Protein AF-A0A1Q7MTW6-F1 (afdb_monomer)

Secondary structure (DSSP, 8-state):
-EEEEEEEEEE--TTS--EEEEEEEEEEESSSPPPSSSPPS--TTSS-EEEEEEEEEEETTEEEEEEEEEEEEE-GGG-EEEEEEEEEEEESSS-S-TTEEEEEEEEEEEEEEPPPPTT-SSEEEEEEEEEEEEEEEESSTT---EEEEEEEEEEEEEEETTTEEEEEEEEEEEESSSS--EEEEEEEEEE--

Mean predicted aligned error: 5.04 Å

Structure (mmCIF, N/CA/C/O backbone):
data_AF-A0A1Q7MTW6-F1
#
_entry.id   AF-A0A1Q7MTW6-F1
#
loop_
_atom_site.group_PDB
_atom_site.id
_atom_site.type_symbol
_atom_site.label_atom_id
_atom_site.label_alt_id
_atom_site.label_comp_id
_atom_site.label_asym_id
_atom_site.label_entity_id
_atom_site.label_seq_id
_atom_site.pdbx_PDB_ins_code
_atom_site.Cartn_x
_atom_site.Cartn_y
_atom_site.Cartn_z
_atom_site.occupancy
_atom_site.B_iso_or_equiv
_atom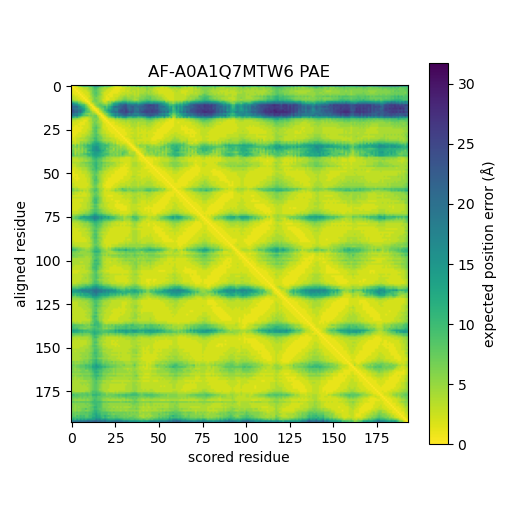_site.auth_seq_id
_atom_site.auth_comp_id
_atom_site.auth_asym_id
_atom_site.auth_atom_id
_atom_site.pdbx_PDB_model_num
ATOM 1 N N . MET A 1 1 ? -16.033 -16.884 -3.052 1.00 86.25 1 MET A N 1
ATOM 2 C CA . MET A 1 1 ? -16.498 -16.410 -4.373 1.00 86.25 1 MET A CA 1
ATOM 3 C C . MET A 1 1 ? -15.288 -16.192 -5.268 1.00 86.25 1 MET A C 1
ATOM 5 O O . MET A 1 1 ? -14.265 -15.764 -4.758 1.00 86.25 1 MET A O 1
ATOM 9 N N . VAL A 1 2 ? -15.369 -16.507 -6.564 1.00 92.44 2 VAL A N 1
ATOM 10 C CA . VAL A 1 2 ? -14.288 -16.225 -7.527 1.00 92.44 2 VAL A CA 1
ATOM 11 C C . VAL A 1 2 ? -14.718 -15.069 -8.421 1.00 92.44 2 VAL A C 1
ATOM 13 O O . VAL A 1 2 ? -15.840 -15.075 -8.928 1.00 92.44 2 VAL A O 1
ATOM 16 N N . LYS A 1 3 ? -13.832 -14.092 -8.618 1.00 92.62 3 LYS A N 1
ATOM 17 C CA . LYS A 1 3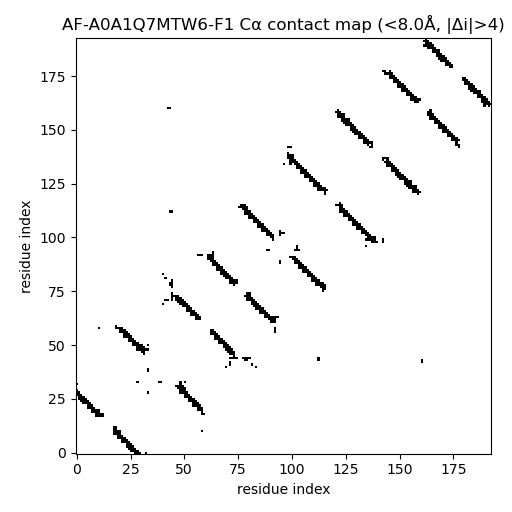 ? -14.034 -12.940 -9.499 1.00 92.62 3 LYS A CA 1
ATOM 18 C C . LYS A 1 3 ? -12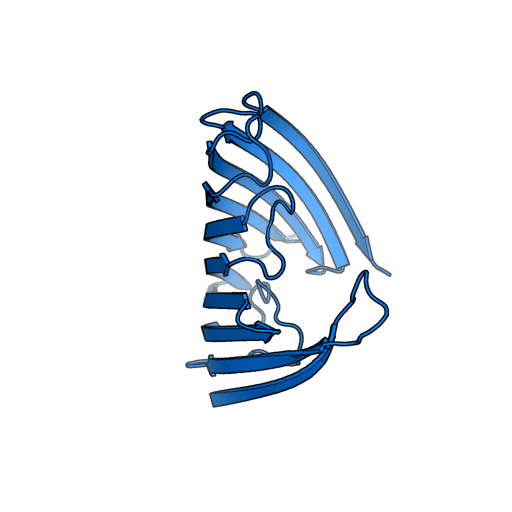.963 -12.942 -10.585 1.00 92.62 3 LYS A C 1
ATOM 20 O O . LYS A 1 3 ? -11.777 -13.081 -10.293 1.00 92.62 3 LYS A O 1
ATOM 25 N N . LEU A 1 4 ? -13.397 -12.782 -11.832 1.00 93.44 4 LEU A N 1
ATOM 26 C CA . LEU A 1 4 ? -12.534 -12.670 -13.004 1.00 93.44 4 LEU A CA 1
ATOM 27 C C . LEU A 1 4 ? -12.803 -11.337 -13.688 1.00 93.44 4 LEU A C 1
ATOM 29 O O . LEU A 1 4 ? -13.957 -10.955 -13.882 1.00 93.44 4 LEU A O 1
ATOM 33 N N . GLN A 1 5 ? -11.735 -10.639 -14.046 1.00 93.19 5 GLN A N 1
ATOM 34 C CA . GLN A 1 5 ? -11.793 -9.382 -14.780 1.00 93.19 5 GLN A CA 1
ATOM 35 C C . GLN A 1 5 ? -10.772 -9.438 -15.911 1.00 93.19 5 GLN A C 1
ATOM 37 O O . GLN A 1 5 ? -9.678 -9.975 -15.739 1.00 93.19 5 GLN A O 1
ATOM 42 N N . ALA A 1 6 ? -11.126 -8.879 -17.061 1.00 94.50 6 ALA A N 1
ATOM 43 C CA . ALA A 1 6 ? -10.232 -8.741 -18.198 1.00 94.50 6 ALA A CA 1
ATOM 44 C C . ALA A 1 6 ? -10.548 -7.445 -18.943 1.00 94.50 6 ALA A C 1
ATOM 46 O O . ALA A 1 6 ? -11.694 -6.991 -18.948 1.00 94.50 6 ALA A O 1
ATOM 47 N N . GLY A 1 7 ? -9.533 -6.861 -19.571 1.00 91.94 7 GLY A N 1
ATOM 48 C CA . GLY A 1 7 ? -9.668 -5.612 -20.308 1.00 91.94 7 GLY A CA 1
ATOM 49 C C . GLY A 1 7 ? -8.644 -5.493 -21.428 1.00 91.94 7 GLY A C 1
ATOM 50 O O . GLY A 1 7 ? -7.560 -6.074 -21.364 1.00 91.94 7 GLY A O 1
ATOM 51 N N . ALA A 1 8 ? -9.011 -4.728 -22.452 1.00 92.12 8 ALA A N 1
ATOM 52 C CA . ALA A 1 8 ? -8.130 -4.310 -23.530 1.00 92.12 8 ALA A CA 1
ATOM 53 C C . ALA A 1 8 ? -8.200 -2.786 -23.638 1.00 92.12 8 ALA A C 1
ATOM 55 O O . ALA A 1 8 ? -9.294 -2.222 -23.689 1.00 92.12 8 ALA A O 1
ATOM 56 N N . TYR A 1 9 ? -7.045 -2.131 -23.654 1.00 87.62 9 TYR A N 1
ATOM 57 C CA . TYR A 1 9 ? -6.944 -0.673 -23.611 1.00 87.62 9 TYR A CA 1
ATOM 58 C C . TYR A 1 9 ? -6.022 -0.172 -24.715 1.00 87.62 9 TYR A C 1
ATOM 60 O O . TYR A 1 9 ? -5.084 -0.872 -25.107 1.00 87.62 9 TYR A O 1
ATOM 68 N N . ASP A 1 10 ? -6.268 1.044 -25.201 1.00 83.81 10 ASP A N 1
ATOM 69 C CA . ASP A 1 10 ? -5.295 1.718 -26.053 1.00 83.81 10 ASP A CA 1
ATOM 70 C C . ASP A 1 10 ? -4.095 2.153 -25.201 1.00 83.81 10 ASP A C 1
ATOM 72 O O . ASP A 1 10 ? -4.254 2.736 -24.126 1.00 83.81 10 ASP A O 1
ATOM 76 N N . GLY A 1 11 ? -2.894 1.825 -25.660 1.00 70.00 11 GLY A N 1
ATOM 77 C CA . GLY A 1 11 ? -1.658 2.164 -24.985 1.00 70.00 11 GLY A CA 1
ATOM 78 C C . GLY A 1 11 ? -0.951 3.303 -25.701 1.00 70.00 11 GLY A C 1
ATOM 79 O O . GLY A 1 11 ? -0.697 3.232 -26.906 1.00 70.00 11 GLY A O 1
ATOM 80 N N . ALA A 1 12 ? -0.605 4.345 -24.942 1.00 66.00 12 ALA A N 1
ATOM 81 C CA . ALA A 1 12 ? 0.088 5.513 -25.466 1.00 66.00 12 ALA A CA 1
ATOM 82 C C . ALA A 1 12 ? 1.378 5.095 -26.188 1.00 66.00 12 ALA A C 1
ATOM 84 O O . ALA A 1 12 ? 2.249 4.446 -25.611 1.00 66.00 12 ALA A O 1
ATOM 85 N N . SER A 1 13 ? 1.508 5.492 -27.454 1.00 57.03 13 SER A N 1
ATOM 86 C CA . SER A 1 13 ? 2.742 5.323 -28.215 1.00 57.03 13 SER A CA 1
ATOM 87 C C . SER A 1 13 ? 3.279 6.695 -28.607 1.00 57.03 13 SER A C 1
ATOM 89 O O . SER A 1 13 ? 2.568 7.503 -29.208 1.00 57.03 13 SER A O 1
ATOM 91 N N . SER A 1 14 ? 4.565 6.924 -28.358 1.00 52.44 14 SER A N 1
ATOM 92 C CA . SER A 1 14 ? 5.303 8.095 -28.845 1.00 52.44 14 SER A CA 1
ATOM 93 C C . SER A 1 14 ? 5.500 8.101 -30.371 1.00 52.44 14 SER A C 1
ATOM 95 O O . SER A 1 14 ? 6.030 9.062 -30.917 1.00 52.44 14 SER A O 1
ATOM 97 N N . THR A 1 15 ? 5.069 7.042 -31.069 1.00 61.34 15 THR A N 1
ATOM 98 C CA . THR A 1 15 ? 5.285 6.823 -32.511 1.00 61.34 15 THR A CA 1
ATOM 99 C C . THR A 1 15 ? 4.003 6.905 -33.349 1.00 61.34 15 THR A C 1
ATOM 101 O O . THR A 1 15 ? 4.040 6.646 -34.550 1.00 61.34 15 THR A O 1
ATOM 104 N N . GLY A 1 16 ? 2.857 7.227 -32.735 1.00 57.31 16 GLY A N 1
ATOM 105 C CA . GLY A 1 16 ? 1.545 7.244 -33.400 1.00 57.31 16 GLY A CA 1
ATOM 106 C C . GLY A 1 16 ? 0.962 5.864 -33.746 1.00 57.31 16 GLY A C 1
ATOM 107 O O . GLY A 1 16 ? -0.102 5.792 -34.352 1.00 57.31 16 GLY A O 1
ATOM 108 N N . LYS A 1 17 ? 1.620 4.763 -33.357 1.00 61.75 17 LYS A N 1
ATOM 109 C CA . LYS A 1 17 ? 1.114 3.390 -33.496 1.00 61.75 17 LYS A CA 1
ATOM 110 C C . LYS A 1 17 ? 0.624 2.869 -32.146 1.00 61.75 17 LYS A C 1
ATOM 112 O O . LYS A 1 17 ? 1.414 2.336 -31.369 1.00 61.75 17 LYS A O 1
ATOM 117 N N . SER A 1 18 ? -0.672 3.028 -31.887 1.00 64.38 18 SER A N 1
ATOM 118 C CA . SER A 1 18 ? -1.385 2.441 -30.747 1.00 64.38 18 SER A CA 1
ATOM 119 C C . SER A 1 18 ? -1.020 0.969 -30.561 1.00 64.38 18 SER A C 1
ATOM 121 O O . SER A 1 18 ? -1.175 0.165 -31.486 1.00 64.38 18 SER A O 1
ATOM 123 N N . LYS A 1 19 ? -0.528 0.604 -29.374 1.00 80.75 19 LYS A N 1
ATOM 124 C CA . LYS A 1 19 ? -0.294 -0.799 -29.006 1.00 80.75 19 LYS A CA 1
ATOM 125 C C . LYS A 1 19 ? -1.275 -1.179 -27.915 1.00 80.75 19 LYS A C 1
ATOM 127 O O . LYS A 1 19 ? -1.262 -0.569 -26.851 1.00 80.75 19 LYS A O 1
ATOM 132 N N . VAL A 1 20 ? -2.099 -2.189 -28.178 1.00 88.62 20 VAL A N 1
ATOM 133 C CA . VAL A 1 20 ? -3.116 -2.653 -27.230 1.00 88.62 20 VAL A CA 1
ATOM 134 C C . VAL A 1 20 ? -2.448 -3.201 -25.971 1.00 88.62 20 VAL A C 1
ATOM 136 O O . VAL A 1 20 ? -1.538 -4.027 -26.056 1.00 88.62 20 VAL A O 1
ATOM 139 N N . ILE A 1 21 ? -2.926 -2.756 -24.811 1.00 91.88 21 ILE A N 1
ATOM 140 C CA . ILE A 1 21 ? -2.596 -3.334 -23.508 1.00 91.88 21 ILE A CA 1
ATOM 141 C C . ILE A 1 21 ? -3.664 -4.372 -23.185 1.00 91.88 21 ILE A C 1
ATOM 143 O O . ILE A 1 21 ? -4.845 -4.033 -23.101 1.00 91.88 21 ILE A O 1
ATOM 147 N N . GLY A 1 22 ? -3.255 -5.624 -22.988 1.00 94.12 22 GLY A N 1
ATOM 148 C CA . GLY A 1 22 ? -4.118 -6.664 -22.431 1.00 94.12 22 GLY A CA 1
ATOM 149 C C . GLY A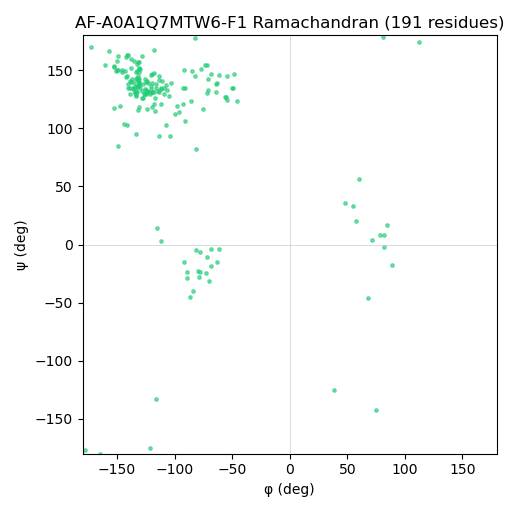 1 22 ? -3.947 -6.736 -20.918 1.00 94.12 22 GLY A C 1
ATOM 150 O O . GLY A 1 22 ? -2.814 -6.741 -20.440 1.00 94.12 22 GLY A O 1
ATOM 151 N N . ALA A 1 23 ? -5.048 -6.813 -20.173 1.00 95.62 23 ALA A N 1
ATOM 152 C CA . ALA A 1 23 ? -5.039 -6.932 -18.719 1.00 95.62 23 ALA A CA 1
ATOM 153 C C . ALA A 1 23 ? -5.984 -8.034 -18.232 1.00 95.62 23 ALA A C 1
ATOM 155 O O . ALA A 1 23 ? -7.037 -8.274 -18.829 1.00 95.62 23 ALA A O 1
ATOM 156 N N . GLY A 1 24 ? -5.632 -8.663 -17.113 1.00 96.06 24 GLY A N 1
ATOM 157 C CA . GLY A 1 24 ? -6.474 -9.640 -16.433 1.00 96.06 24 GLY A CA 1
ATOM 158 C C . GLY A 1 24 ? -6.250 -9.644 -14.925 1.00 96.06 24 GLY A C 1
ATOM 159 O O . GLY A 1 24 ? -5.145 -9.364 -14.461 1.00 96.06 24 GLY A O 1
ATOM 160 N N . ARG A 1 25 ? -7.297 -9.978 -14.168 1.00 96.25 25 ARG A N 1
ATOM 161 C CA . ARG A 1 25 ? -7.261 -10.168 -12.713 1.00 96.25 25 ARG A CA 1
ATOM 162 C C . ARG A 1 25 ? -8.123 -11.359 -12.315 1.00 96.25 25 ARG A C 1
ATOM 164 O O . ARG A 1 25 ? -9.244 -11.515 -12.805 1.00 96.25 25 ARG A O 1
ATOM 171 N N . VAL A 1 26 ? -7.610 -12.160 -11.390 1.00 96.56 26 VAL A N 1
ATOM 172 C CA . VAL A 1 26 ? -8.357 -13.202 -10.682 1.00 96.56 26 VAL A CA 1
ATOM 173 C C . VAL A 1 26 ? -8.318 -12.914 -9.192 1.00 96.56 26 VAL A C 1
ATOM 175 O O . VAL A 1 26 ? -7.268 -12.568 -8.661 1.00 96.56 26 VAL A O 1
ATOM 178 N N . GLN A 1 27 ? -9.456 -13.067 -8.528 1.00 96.75 27 GLN A N 1
ATOM 179 C CA . GLN A 1 27 ? -9.589 -12.892 -7.088 1.00 96.75 27 GLN A CA 1
ATOM 180 C C . GLN A 1 27 ? -10.454 -13.997 -6.495 1.00 96.75 27 GLN A C 1
ATOM 182 O O . GLN A 1 27 ? -11.442 -14.426 -7.102 1.00 96.75 27 GLN A O 1
ATOM 187 N N . ILE A 1 28 ? -10.078 -14.440 -5.301 1.00 96.12 28 ILE A N 1
ATOM 188 C CA . ILE A 1 28 ? -10.810 -15.425 -4.518 1.00 96.12 28 ILE A CA 1
ATOM 189 C C . ILE A 1 28 ? -11.122 -14.817 -3.155 1.00 96.12 28 ILE A C 1
ATOM 191 O O . ILE A 1 28 ? -10.214 -14.549 -2.372 1.00 96.12 28 ILE A O 1
ATOM 195 N N . ASP A 1 29 ? -12.413 -14.665 -2.876 1.00 95.75 29 ASP A N 1
ATOM 196 C CA . ASP A 1 29 ? -12.936 -14.228 -1.584 1.00 95.75 29 ASP A CA 1
ATOM 197 C C . ASP A 1 29 ? -13.373 -15.457 -0.783 1.00 95.75 29 ASP A C 1
ATOM 199 O O . ASP A 1 29 ? -14.260 -16.208 -1.207 1.00 95.75 29 ASP A O 1
ATOM 203 N N . PHE A 1 30 ? -12.764 -15.686 0.371 1.00 96.69 30 PHE A N 1
ATOM 204 C CA . PHE A 1 30 ? -13.070 -16.815 1.248 1.00 96.69 30 PHE A CA 1
ATOM 205 C C . PHE A 1 30 ? -14.182 -16.494 2.257 1.00 96.69 30 PHE A C 1
ATOM 207 O O . PHE A 1 30 ? -14.847 -17.416 2.729 1.00 96.69 30 PHE A O 1
ATOM 214 N N . TRP A 1 31 ? -14.390 -15.212 2.578 1.00 95.94 31 TRP A N 1
ATOM 215 C CA . TRP A 1 31 ? -15.442 -14.723 3.482 1.00 95.94 31 TRP A CA 1
ATOM 216 C C . TRP A 1 31 ? -16.444 -13.828 2.733 1.00 95.94 31 TRP A C 1
ATOM 218 O O . TRP A 1 31 ? -16.924 -14.225 1.668 1.00 95.94 31 TRP A O 1
ATOM 228 N N . ASP A 1 32 ? -16.795 -12.657 3.278 1.00 94.12 32 ASP A N 1
ATOM 229 C CA . ASP A 1 32 ? -17.691 -11.721 2.607 1.00 94.12 32 ASP A CA 1
ATOM 230 C C . ASP A 1 32 ? -17.026 -11.224 1.311 1.00 94.12 32 ASP A C 1
ATOM 232 O O . ASP A 1 32 ? -15.827 -10.933 1.306 1.00 94.12 32 ASP A O 1
ATOM 236 N N . PRO A 1 33 ? -17.776 -11.114 0.202 1.00 90.69 33 PRO A N 1
ATOM 237 C CA . PRO A 1 33 ? -17.212 -10.680 -1.066 1.00 90.69 33 PRO A CA 1
ATOM 238 C C . PRO A 1 33 ? -16.864 -9.190 -1.045 1.00 90.69 33 PRO A C 1
ATOM 240 O O . PRO A 1 33 ? -17.639 -8.356 -0.548 1.00 90.69 33 PRO A O 1
ATOM 243 N N . GLU A 1 34 ? -15.746 -8.846 -1.683 1.00 88.62 34 GLU A N 1
ATOM 244 C CA . GLU A 1 34 ? -15.401 -7.455 -1.960 1.00 88.62 34 GLU A CA 1
ATOM 245 C C . GLU A 1 34 ? -16.261 -6.941 -3.129 1.00 88.62 34 GLU A C 1
ATOM 247 O O . GLU A 1 34 ? -16.189 -7.484 -4.239 1.00 88.62 34 GLU A O 1
ATOM 252 N N . PRO A 1 35 ? -17.130 -5.936 -2.926 1.00 79.94 35 PRO A N 1
ATOM 253 C CA . PRO A 1 35 ? -18.003 -5.441 -3.981 1.00 79.94 35 PRO A CA 1
ATOM 254 C C . PRO A 1 35 ? -17.226 -4.618 -5.016 1.00 79.94 35 PRO A C 1
ATOM 256 O O . PRO A 1 35 ? -16.215 -3.999 -4.710 1.00 79.94 35 PRO A O 1
ATOM 259 N N . GLY A 1 36 ? -17.751 -4.562 -6.240 1.00 76.50 36 GLY A N 1
ATOM 260 C CA . GLY A 1 36 ? -17.273 -3.637 -7.266 1.00 76.50 36 GLY A CA 1
ATOM 261 C C . GLY A 1 36 ? -16.018 -4.071 -8.029 1.00 76.50 36 GLY A C 1
ATOM 262 O O . GLY A 1 36 ? -15.455 -5.157 -7.835 1.00 76.50 36 GLY A O 1
ATOM 263 N N . TYR A 1 37 ? -15.653 -3.197 -8.973 1.00 68.69 37 TYR A N 1
ATOM 264 C CA . TYR A 1 37 ? -14.430 -3.274 -9.776 1.00 68.69 37 TYR A CA 1
ATOM 265 C C . TYR A 1 37 ? -13.238 -2.651 -9.037 1.00 68.69 37 TYR A C 1
ATOM 267 O O . TYR A 1 37 ? -12.148 -3.210 -9.060 1.00 68.69 37 TYR A O 1
ATOM 275 N N . TYR A 1 38 ? -13.473 -1.530 -8.347 1.00 71.00 38 TYR A N 1
ATOM 276 C CA . TYR A 1 38 ? -12.509 -0.890 -7.457 1.00 71.00 38 TYR A CA 1
ATOM 277 C C . TYR A 1 38 ? -12.607 -1.518 -6.071 1.00 71.00 38 TYR A C 1
ATOM 279 O O . TYR A 1 38 ? -13.692 -1.565 -5.493 1.00 71.00 38 TYR A O 1
ATOM 287 N N . LEU A 1 39 ? -11.482 -2.025 -5.581 1.00 82.25 39 LEU A N 1
ATOM 288 C CA . LEU A 1 39 ? -11.385 -2.671 -4.279 1.00 82.25 39 LEU A CA 1
ATOM 289 C C . LEU A 1 39 ? -10.996 -1.643 -3.220 1.00 82.25 39 LEU A C 1
ATOM 291 O O . LEU A 1 39 ? -10.297 -0.670 -3.514 1.00 82.25 39 LEU A O 1
ATOM 295 N N . ASN A 1 40 ? -11.452 -1.877 -1.994 1.00 82.00 40 ASN A N 1
ATOM 296 C CA . ASN A 1 40 ? -11.130 -1.039 -0.848 1.00 82.00 40 ASN A CA 1
ATOM 297 C C . ASN A 1 40 ? -10.079 -1.751 0.003 1.00 82.00 40 ASN A C 1
ATOM 299 O O . ASN A 1 40 ? -10.221 -2.937 0.266 1.00 82.00 40 ASN A O 1
ATOM 303 N N . GLY A 1 41 ? -9.088 -1.022 0.521 1.00 80.06 41 GLY A N 1
ATOM 304 C CA . GLY A 1 41 ? -8.107 -1.595 1.458 1.00 80.06 41 GLY A CA 1
ATOM 305 C C . GLY A 1 41 ? -8.675 -1.898 2.855 1.00 80.06 41 GLY A C 1
ATOM 306 O O . GLY A 1 41 ? -8.023 -2.536 3.673 1.00 80.06 41 GLY A O 1
ATOM 307 N N . THR A 1 42 ? -9.891 -1.431 3.165 1.00 89.56 42 THR A N 1
ATOM 308 C CA . THR A 1 42 ? -10.605 -1.718 4.419 1.00 89.56 42 THR A CA 1
ATOM 309 C C . THR A 1 42 ? -12.104 -1.448 4.271 1.00 89.56 42 THR A C 1
ATOM 311 O O . THR A 1 42 ? -12.525 -0.627 3.453 1.00 89.56 42 THR A O 1
ATOM 314 N N . PHE A 1 43 ? -12.910 -2.123 5.086 1.00 91.50 43 PHE A N 1
ATOM 315 C CA . PHE A 1 43 ? -14.350 -1.918 5.237 1.00 91.50 43 PHE A CA 1
ATOM 316 C C . PHE A 1 43 ? -14.706 -1.421 6.643 1.00 91.50 43 PHE A C 1
ATOM 318 O O . PHE A 1 43 ? -15.870 -1.461 7.029 1.00 91.50 43 PHE A O 1
ATOM 325 N N . TYR A 1 44 ? -13.722 -0.968 7.430 1.00 92.44 44 TYR A N 1
ATOM 326 C CA . TYR A 1 44 ? -13.913 -0.387 8.761 1.00 92.44 44 TYR A CA 1
ATOM 327 C C . TYR A 1 44 ? -14.838 -1.205 9.691 1.00 92.44 44 TYR A C 1
ATOM 329 O O . TYR A 1 44 ? -15.592 -0.646 10.501 1.00 92.44 44 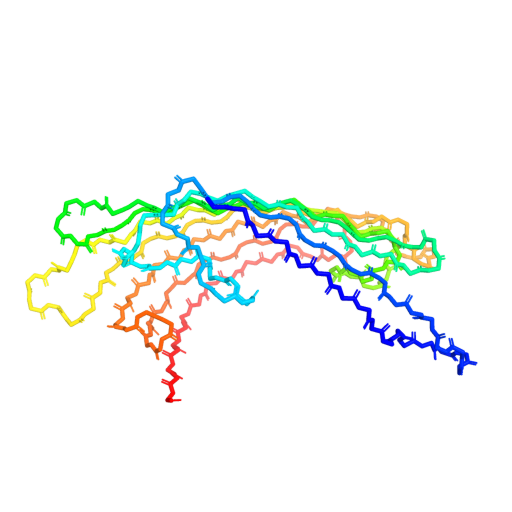TYR A O 1
ATOM 337 N N . GLY A 1 45 ? -14.787 -2.536 9.598 1.00 92.31 45 GLY A N 1
ATOM 338 C CA . GLY A 1 45 ? -15.594 -3.455 10.401 1.00 92.31 45 GLY A CA 1
ATOM 339 C C . GLY A 1 45 ? -17.016 -3.691 9.891 1.00 92.31 45 GLY A C 1
ATOM 340 O O . GLY A 1 45 ? -17.798 -4.366 10.566 1.00 92.31 45 GLY A O 1
ATOM 341 N N . GLU A 1 46 ? -17.377 -3.198 8.708 1.00 92.00 46 GLU A N 1
ATOM 342 C CA . GLU A 1 46 ? -18.665 -3.508 8.082 1.00 92.00 46 GLU A CA 1
ATOM 343 C C . GLU A 1 46 ? -18.720 -4.939 7.536 1.00 92.00 46 GLU A C 1
ATOM 345 O O . GLU A 1 46 ? -19.800 -5.537 7.473 1.00 92.00 46 GLU A O 1
ATOM 350 N N . LYS A 1 47 ? -17.567 -5.545 7.221 1.00 92.81 47 LYS A N 1
ATOM 351 C CA . LYS A 1 47 ? -17.461 -6.892 6.635 1.00 92.81 47 LYS A CA 1
ATOM 352 C C . LYS A 1 47 ? -16.333 -7.714 7.251 1.00 92.81 47 LYS A C 1
ATOM 354 O O . LYS A 1 47 ? -15.426 -7.174 7.873 1.00 92.81 47 LYS A O 1
ATOM 359 N N . ASN A 1 48 ? -16.418 -9.034 7.111 1.00 95.94 48 ASN A N 1
ATOM 360 C CA . ASN A 1 48 ? -15.273 -9.916 7.308 1.00 95.94 48 ASN A CA 1
ATOM 361 C C . ASN A 1 48 ? -14.707 -10.269 5.935 1.00 95.94 48 ASN A C 1
ATOM 363 O O . ASN A 1 48 ? -15.346 -11.004 5.186 1.00 95.94 48 ASN A O 1
ATOM 367 N N . ILE A 1 49 ? -13.507 -9.790 5.627 1.00 96.25 49 ILE A N 1
ATOM 368 C CA . ILE A 1 49 ? -12.846 -10.032 4.345 1.00 96.25 49 ILE A CA 1
ATOM 369 C C . ILE A 1 49 ? -11.693 -11.009 4.534 1.00 96.25 49 ILE A C 1
ATOM 371 O O . ILE A 1 49 ? -10.931 -10.913 5.492 1.00 96.25 49 ILE A O 1
ATOM 375 N N . LEU A 1 50 ? -11.578 -11.955 3.613 1.00 97.19 50 LEU A N 1
ATOM 376 C CA . LEU A 1 50 ? -10.372 -12.742 3.409 1.00 97.19 50 LEU A CA 1
ATOM 377 C C . LEU A 1 50 ? -10.263 -12.971 1.909 1.00 97.19 50 LEU A C 1
ATOM 379 O O . LEU A 1 50 ? -11.020 -13.774 1.364 1.00 97.19 50 LEU A O 1
ATOM 383 N N . ALA A 1 51 ? -9.373 -12.237 1.259 1.00 96.88 51 ALA A N 1
ATOM 384 C CA . ALA A 1 51 ? -9.240 -12.198 -0.185 1.00 96.88 51 ALA A CA 1
ATOM 385 C C . ALA A 1 51 ? -7.779 -12.371 -0.605 1.00 96.88 51 ALA A C 1
ATOM 387 O O . ALA A 1 51 ? -6.858 -11.885 0.054 1.00 96.88 51 ALA A O 1
ATOM 388 N N . VAL A 1 52 ? -7.584 -13.088 -1.710 1.00 97.38 52 VAL A N 1
ATOM 389 C CA . VAL A 1 52 ? -6.303 -13.201 -2.418 1.00 97.38 52 VAL A CA 1
ATOM 390 C C . VAL A 1 52 ? -6.564 -12.939 -3.888 1.00 97.38 52 VAL A C 1
ATOM 392 O O . VAL A 1 52 ? -7.516 -13.491 -4.453 1.00 97.38 52 VAL A O 1
ATOM 395 N N . ALA A 1 53 ? -5.703 -12.158 -4.527 1.00 96.81 53 ALA A N 1
ATOM 396 C CA . ALA A 1 53 ? -5.799 -11.908 -5.951 1.00 96.81 53 ALA A CA 1
ATOM 397 C C . ALA A 1 53 ? -4.438 -11.849 -6.637 1.00 96.81 53 ALA A C 1
ATOM 399 O O . ALA A 1 53 ? -3.393 -11.683 -6.011 1.00 96.81 53 ALA A O 1
ATOM 400 N N . ALA A 1 54 ? -4.480 -11.975 -7.958 1.00 97.75 54 ALA A N 1
ATOM 401 C CA . ALA A 1 54 ? -3.361 -11.690 -8.835 1.00 97.75 54 ALA A CA 1
ATOM 402 C C . ALA A 1 54 ? -3.861 -10.953 -10.074 1.00 97.75 54 ALA A C 1
ATOM 404 O O . ALA A 1 54 ? -4.922 -11.286 -10.618 1.00 97.75 54 ALA A O 1
ATOM 405 N N . ALA A 1 55 ? -3.088 -9.977 -10.538 1.00 97.00 55 ALA A N 1
ATOM 406 C CA . ALA A 1 55 ? -3.349 -9.282 -11.787 1.00 97.00 55 ALA A CA 1
ATOM 407 C C . ALA A 1 55 ? -2.097 -9.209 -12.658 1.00 97.00 55 ALA A C 1
ATOM 409 O O . ALA A 1 55 ? -0.964 -9.303 -12.183 1.00 97.00 55 ALA A O 1
ATOM 410 N N . GLY A 1 56 ? -2.316 -9.042 -13.957 1.00 96.88 56 GLY A N 1
ATOM 411 C CA . GLY A 1 56 ? -1.251 -8.916 -14.935 1.00 96.88 56 GLY A CA 1
ATOM 412 C C . GLY A 1 56 ? -1.657 -8.058 -16.121 1.00 96.88 56 GLY A C 1
ATOM 413 O O . GLY A 1 56 ? -2.828 -8.014 -16.501 1.00 96.88 56 GLY A O 1
ATOM 414 N N . GLN A 1 57 ? -0.670 -7.393 -16.706 1.00 95.75 57 GLN A N 1
ATOM 415 C CA . GLN A 1 57 ? -0.784 -6.609 -17.925 1.00 95.75 57 GLN A CA 1
ATOM 416 C C . GLN A 1 57 ? 0.350 -6.972 -18.880 1.00 95.75 57 GLN A C 1
ATOM 418 O O . GLN A 1 57 ? 1.474 -7.240 -18.447 1.00 95.75 57 GLN A O 1
ATOM 423 N N . VAL A 1 58 ? 0.055 -6.966 -20.177 1.00 94.56 58 VAL A N 1
ATOM 424 C CA . VAL A 1 58 ? 1.033 -7.210 -21.240 1.00 94.56 58 VAL A CA 1
ATOM 425 C C . VAL A 1 58 ? 0.822 -6.206 -22.363 1.00 94.56 58 VAL A C 1
ATOM 427 O O . VAL A 1 58 ? -0.303 -5.999 -22.823 1.00 94.56 58 VAL A O 1
ATOM 430 N N . GLN A 1 59 ? 1.922 -5.629 -22.838 1.00 92.31 59 GLN A N 1
ATOM 431 C CA . GLN A 1 59 ? 1.948 -4.767 -24.011 1.00 92.31 59 GLN A CA 1
A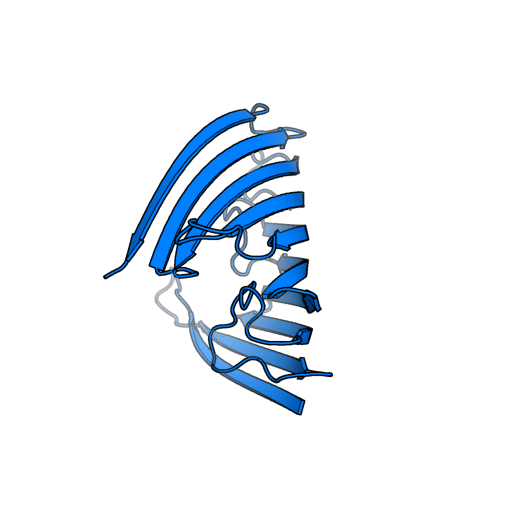TOM 432 C C . GLN A 1 59 ? 3.292 -4.939 -24.717 1.00 92.31 59 GLN A C 1
ATOM 434 O O . GLN A 1 59 ? 4.330 -4.655 -24.132 1.00 92.31 59 GLN A O 1
ATOM 439 N N . ASP A 1 60 ? 3.286 -5.397 -25.971 1.00 88.75 60 ASP A N 1
ATOM 440 C CA . ASP A 1 60 ? 4.496 -5.435 -26.813 1.00 88.75 60 ASP A CA 1
ATOM 441 C C . ASP A 1 60 ? 5.701 -6.188 -26.206 1.00 88.75 60 ASP A C 1
ATOM 443 O O . ASP A 1 60 ? 6.852 -5.820 -26.404 1.00 88.75 60 ASP A O 1
ATOM 447 N N . GLY A 1 61 ? 5.440 -7.240 -25.425 1.00 87.88 61 GLY A N 1
ATOM 448 C CA . GLY A 1 61 ? 6.476 -8.001 -24.716 1.00 87.88 61 GLY A CA 1
ATOM 449 C C . GLY A 1 61 ? 6.825 -7.464 -23.323 1.00 87.88 61 GLY A C 1
ATOM 450 O O . GLY A 1 61 ? 7.333 -8.239 -22.511 1.00 87.88 61 GLY A O 1
ATOM 451 N N . ASN A 1 62 ? 6.465 -6.215 -23.012 1.00 92.69 62 ASN A N 1
ATOM 452 C CA . ASN A 1 62 ? 6.566 -5.629 -21.675 1.00 92.69 62 ASN A CA 1
ATOM 453 C C . ASN A 1 62 ? 5.426 -6.132 -20.784 1.00 92.69 62 ASN A C 1
ATOM 455 O O . ASN A 1 62 ? 4.340 -6.476 -21.273 1.00 92.69 62 ASN A O 1
ATOM 459 N N . LYS A 1 63 ? 5.674 -6.208 -19.473 1.00 95.62 63 LYS A N 1
ATOM 460 C CA . LYS A 1 63 ? 4.780 -6.891 -18.527 1.00 95.62 63 LYS A CA 1
ATOM 461 C C . LYS A 1 63 ? 4.702 -6.155 -17.201 1.00 95.62 63 LYS A C 1
ATOM 463 O O . LYS A 1 63 ? 5.705 -5.671 -16.695 1.00 95.62 63 LYS A O 1
ATOM 468 N N . ALA A 1 64 ? 3.530 -6.170 -16.590 1.00 96.69 64 ALA A N 1
ATOM 469 C CA . ALA A 1 64 ? 3.352 -5.817 -15.189 1.00 96.69 64 ALA A CA 1
ATOM 470 C C . ALA A 1 64 ? 2.522 -6.903 -14.517 1.00 96.69 64 ALA A C 1
ATOM 472 O O . ALA A 1 64 ? 1.618 -7.453 -15.142 1.00 96.69 64 ALA A O 1
ATOM 473 N N . TYR A 1 65 ? 2.824 -7.239 -13.272 1.00 97.12 65 TYR A N 1
ATOM 474 C CA . TYR A 1 65 ? 2.027 -8.187 -12.508 1.00 97.12 65 TYR A CA 1
ATOM 475 C C . TYR A 1 65 ? 2.097 -7.892 -11.022 1.00 97.12 65 TYR A C 1
ATOM 477 O O . TYR A 1 65 ? 3.115 -7.415 -10.516 1.00 97.12 65 TYR A O 1
ATOM 485 N N . ASN A 1 66 ? 1.018 -8.215 -10.324 1.00 97.69 66 ASN A N 1
ATOM 486 C CA . ASN A 1 66 ? 0.968 -8.154 -8.878 1.00 97.69 66 ASN A CA 1
ATOM 487 C C . ASN A 1 66 ? 0.188 -9.329 -8.287 1.00 97.69 66 ASN A C 1
ATOM 489 O O . ASN A 1 66 ? -0.545 -10.042 -8.979 1.00 97.69 66 ASN A O 1
ATOM 493 N N . GLY A 1 67 ? 0.399 -9.530 -6.994 1.00 98.00 67 GLY A N 1
ATOM 494 C CA . GLY A 1 67 ? -0.434 -10.355 -6.142 1.00 98.00 67 GLY A CA 1
ATOM 495 C C . GLY A 1 67 ? -0.742 -9.587 -4.870 1.00 98.00 67 GLY A C 1
ATOM 496 O O . GLY A 1 67 ? 0.161 -8.972 -4.297 1.00 98.00 67 GLY A O 1
ATOM 497 N N . ASP A 1 68 ? -1.997 -9.624 -4.447 1.00 97.06 68 ASP A N 1
ATOM 498 C CA . ASP A 1 68 ? -2.474 -8.912 -3.269 1.00 97.06 68 ASP A CA 1
ATOM 499 C C . ASP A 1 68 ? -3.301 -9.810 -2.347 1.00 97.06 68 ASP A C 1
ATOM 501 O O . ASP A 1 68 ? -3.804 -10.874 -2.728 1.00 97.06 68 ASP A O 1
ATOM 505 N N . PHE A 1 69 ? -3.345 -9.394 -1.088 1.00 97.38 69 PHE A N 1
ATOM 506 C CA . PHE A 1 69 ? -4.004 -10.071 0.011 1.00 97.38 69 PHE A CA 1
ATOM 507 C C . PHE A 1 69 ? -4.684 -9.037 0.898 1.00 97.38 69 PHE A C 1
ATOM 509 O O . PHE A 1 69 ? -4.054 -8.055 1.295 1.00 97.38 69 PHE A O 1
ATOM 516 N N . LEU A 1 70 ? -5.929 -9.316 1.277 1.00 97.44 70 LEU A N 1
ATOM 517 C CA . LEU A 1 70 ? -6.665 -8.537 2.261 1.00 97.44 70 LEU A CA 1
ATOM 518 C C . LEU A 1 70 ? -7.338 -9.465 3.266 1.00 97.44 70 LEU A C 1
ATOM 520 O O . LEU A 1 70 ? -8.095 -10.367 2.908 1.00 97.44 70 LEU A O 1
ATOM 524 N N . LEU A 1 71 ? -7.098 -9.203 4.543 1.00 97.69 71 LEU A N 1
ATOM 525 C CA . LEU A 1 71 ? -7.856 -9.752 5.650 1.00 97.69 71 LEU A CA 1
ATOM 526 C C . LEU A 1 71 ? -8.447 -8.597 6.441 1.00 97.69 71 LEU A C 1
ATOM 528 O O . LEU A 1 71 ? -7.724 -7.708 6.869 1.00 97.69 71 LEU A O 1
ATOM 532 N N . GLU A 1 72 ? -9.742 -8.654 6.712 1.00 97.81 72 GLU A N 1
ATOM 533 C CA . GLU A 1 72 ? -10.392 -7.799 7.695 1.00 97.81 72 GLU A CA 1
ATOM 534 C C . GLU A 1 72 ? -11.311 -8.641 8.569 1.00 97.81 72 GLU A C 1
ATOM 536 O O . GLU A 1 72 ? -12.111 -9.443 8.080 1.00 97.81 72 GLU A O 1
ATOM 541 N N . LYS A 1 73 ? -11.202 -8.466 9.883 1.00 97.19 73 LYS A N 1
ATOM 542 C CA . LYS A 1 73 ? -12.016 -9.187 10.852 1.00 97.19 73 LYS A CA 1
ATOM 543 C C . LYS A 1 73 ? -12.680 -8.217 11.812 1.00 97.19 73 LYS A C 1
ATOM 545 O O . LYS A 1 73 ? -12.009 -7.451 12.505 1.00 97.19 73 LYS A O 1
ATOM 550 N N . LYS A 1 74 ? -14.004 -8.326 11.913 1.00 96.50 74 LYS A N 1
ATOM 551 C CA . LYS A 1 74 ? -14.778 -7.673 12.971 1.00 96.50 74 LYS A CA 1
ATOM 552 C C . LYS A 1 74 ? -14.368 -8.234 14.326 1.00 96.50 74 LYS A C 1
ATOM 554 O O . LYS A 1 74 ? -14.239 -9.450 14.486 1.00 96.50 74 LYS A O 1
ATOM 559 N N . ILE A 1 75 ? -14.244 -7.360 15.311 1.00 94.81 75 ILE A N 1
ATOM 560 C CA . ILE A 1 75 ? -14.023 -7.741 16.709 1.00 94.81 75 ILE A CA 1
ATOM 561 C C . ILE A 1 75 ? -15.192 -7.267 17.577 1.00 94.81 75 ILE A C 1
ATOM 563 O O . ILE A 1 75 ? -16.051 -6.496 17.141 1.00 94.81 75 ILE A O 1
ATOM 567 N N . ALA A 1 76 ? -15.248 -7.761 18.815 1.00 90.00 76 ALA A N 1
ATOM 568 C CA . ALA A 1 76 ? -16.304 -7.404 19.755 1.00 90.00 76 ALA A CA 1
ATOM 569 C C . ALA A 1 76 ? -16.412 -5.878 19.938 1.00 90.00 76 ALA A C 1
ATOM 571 O O . ALA A 1 76 ? -15.413 -5.161 19.914 1.00 90.00 76 ALA A O 1
ATOM 572 N N . GLY A 1 77 ? -17.639 -5.383 20.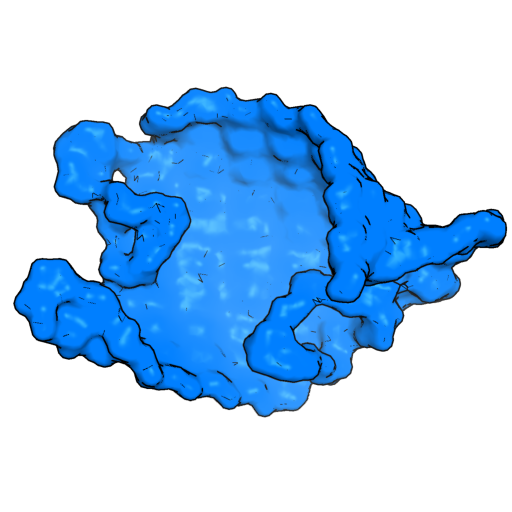117 1.00 88.44 77 GLY A N 1
ATOM 573 C CA . GLY A 1 77 ? -17.902 -3.956 20.332 1.00 88.44 77 GLY A CA 1
ATOM 574 C C . GLY A 1 77 ? -17.880 -3.083 19.072 1.00 88.44 77 GLY A C 1
ATOM 575 O O . GLY A 1 77 ? -17.958 -1.869 19.196 1.00 88.44 77 GLY A O 1
ATOM 576 N N . GLY A 1 78 ? -17.796 -3.656 17.865 1.00 89.12 78 GLY A N 1
ATOM 577 C CA . GLY A 1 78 ? -17.844 -2.882 16.612 1.00 89.12 78 GLY A CA 1
ATOM 578 C C . GLY A 1 78 ? -16.497 -2.295 16.170 1.00 89.12 78 GLY A C 1
ATOM 579 O O . GLY A 1 78 ? -16.458 -1.380 15.343 1.00 89.12 78 GLY A O 1
ATOM 580 N N . GLY A 1 79 ? -15.398 -2.808 16.725 1.00 94.75 79 GLY A N 1
ATOM 581 C CA . GLY A 1 79 ? -14.056 -2.582 16.193 1.00 94.75 79 GLY A CA 1
ATOM 582 C C . GLY A 1 79 ? -13.722 -3.533 15.039 1.00 94.75 79 GLY A C 1
ATOM 583 O O . GLY A 1 79 ? -14.488 -4.453 14.721 1.00 94.75 79 GLY A O 1
ATOM 584 N N . ALA A 1 80 ? -12.535 -3.366 14.463 1.00 97.38 80 ALA A N 1
ATOM 585 C CA . ALA A 1 80 ? -11.996 -4.271 13.452 1.00 97.38 80 ALA A CA 1
ATOM 586 C C . ALA A 1 80 ? -10.467 -4.322 13.481 1.00 97.38 80 ALA A C 1
ATOM 588 O O . ALA A 1 80 ? -9.810 -3.396 13.947 1.00 97.38 80 ALA A O 1
ATOM 589 N N . PHE A 1 81 ? -9.907 -5.399 12.949 1.00 97.19 81 PHE A N 1
ATOM 590 C CA . PHE A 1 81 ? -8.491 -5.496 12.614 1.00 97.19 81 PHE A CA 1
ATOM 591 C C . PHE A 1 81 ? -8.361 -5.852 11.136 1.00 97.19 81 PHE A C 1
ATOM 593 O O . PHE A 1 81 ? -9.134 -6.682 10.646 1.00 97.19 81 PHE A O 1
ATOM 600 N N . SER A 1 82 ? -7.387 -5.258 10.453 1.00 97.94 82 SER A N 1
ATOM 601 C CA . SER A 1 82 ? -7.083 -5.561 9.059 1.00 97.94 82 SER A CA 1
ATOM 602 C C . SER A 1 82 ? -5.596 -5.821 8.831 1.00 97.94 82 SER A C 1
ATOM 604 O O . SER A 1 82 ? -4.731 -5.308 9.548 1.00 97.94 82 SER A O 1
ATOM 606 N N . VAL A 1 83 ? -5.309 -6.640 7.819 1.00 98.25 83 VAL A N 1
ATOM 607 C CA . VAL A 1 83 ? -3.983 -6.827 7.227 1.00 98.25 83 VAL A CA 1
ATOM 608 C C . VAL A 1 83 ? -4.127 -6.780 5.720 1.00 98.25 83 VAL A C 1
ATOM 610 O O . VAL A 1 83 ? -4.908 -7.536 5.150 1.00 98.25 83 VAL A O 1
ATOM 613 N N . GLU A 1 84 ? -3.321 -5.946 5.086 1.00 97.81 84 GLU A N 1
ATOM 614 C CA . GLU A 1 84 ? -3.238 -5.812 3.638 1.00 97.81 84 GLU A CA 1
ATOM 615 C C . GLU A 1 84 ? -1.790 -6.030 3.200 1.00 97.81 84 GLU A C 1
ATOM 617 O O . GLU A 1 84 ? -0.850 -5.589 3.870 1.00 97.81 84 GLU A O 1
ATOM 622 N N . ALA A 1 85 ? -1.587 -6.725 2.087 1.00 98.25 85 ALA A N 1
ATOM 623 C CA . ALA A 1 85 ? -0.268 -6.891 1.501 1.00 98.25 85 ALA A CA 1
ATOM 624 C C . ALA A 1 85 ? -0.336 -6.941 -0.023 1.00 98.25 85 ALA A C 1
ATOM 626 O O . ALA A 1 85 ? -1.283 -7.473 -0.594 1.00 98.25 85 ALA A O 1
ATOM 627 N N . GLU A 1 86 ? 0.716 -6.452 -0.671 1.00 98.12 86 GLU A N 1
ATOM 628 C CA . GLU A 1 86 ? 0.887 -6.542 -2.121 1.00 98.12 86 GLU A CA 1
ATOM 629 C C . GLU A 1 86 ? 2.352 -6.806 -2.458 1.00 98.12 86 GLU A C 1
ATOM 631 O O . GLU A 1 86 ? 3.259 -6.273 -1.811 1.00 98.12 86 GLU A O 1
ATOM 636 N N . LEU A 1 87 ? 2.577 -7.588 -3.510 1.00 98.19 87 LEU A N 1
ATOM 637 C CA . LEU A 1 87 ? 3.837 -7.664 -4.238 1.00 98.19 87 LEU A CA 1
ATOM 638 C C . LEU A 1 87 ? 3.570 -7.322 -5.702 1.00 98.19 87 LEU A C 1
ATOM 640 O O . LEU A 1 87 ? 2.683 -7.913 -6.311 1.00 98.19 87 LEU A O 1
ATOM 644 N N . ALA A 1 88 ? 4.369 -6.436 -6.284 1.00 98.12 88 ALA A N 1
ATOM 645 C CA . ALA A 1 88 ? 4.253 -6.020 -7.673 1.00 98.12 88 ALA A CA 1
ATOM 646 C C . ALA A 1 88 ? 5.615 -6.011 -8.371 1.00 98.12 88 ALA A C 1
ATOM 648 O O . ALA A 1 88 ? 6.652 -5.713 -7.767 1.00 98.12 88 ALA A O 1
ATOM 649 N N . LYS A 1 89 ? 5.601 -6.302 -9.670 1.00 98.06 89 LYS A N 1
ATOM 650 C CA . LYS A 1 89 ? 6.737 -6.108 -10.564 1.00 98.06 89 LYS A CA 1
ATOM 651 C C . LYS A 1 89 ? 6.270 -5.543 -11.898 1.00 98.06 89 LYS A C 1
ATOM 653 O O . LYS A 1 89 ? 5.321 -6.034 -12.504 1.00 98.06 89 LYS A O 1
ATOM 658 N N . TYR A 1 90 ? 7.002 -4.544 -12.355 1.00 97.19 90 TYR A N 1
ATOM 659 C CA . TYR A 1 90 ? 6.838 -3.840 -13.608 1.00 97.19 90 TYR A CA 1
ATOM 660 C C . TYR A 1 90 ? 8.130 -4.028 -14.399 1.00 97.19 90 TYR A C 1
ATOM 662 O O . TYR A 1 90 ? 9.205 -3.644 -13.949 1.00 97.19 90 TYR A O 1
ATOM 670 N N . ASP A 1 91 ? 8.028 -4.662 -15.558 1.00 95.50 91 ASP A N 1
ATOM 671 C CA . ASP A 1 91 ? 9.106 -4.845 -16.525 1.00 95.50 91 ASP A CA 1
ATOM 672 C C . ASP A 1 91 ? 8.737 -4.039 -17.769 1.00 95.50 91 ASP A C 1
ATOM 674 O O . ASP A 1 91 ? 7.957 -4.482 -18.621 1.00 95.50 91 ASP A O 1
ATOM 678 N N . ARG A 1 92 ? 9.239 -2.802 -17.799 1.00 91.62 92 ARG A N 1
ATOM 679 C CA . ARG A 1 92 ? 9.080 -1.817 -18.878 1.00 91.62 92 ARG A CA 1
ATOM 680 C C . ARG A 1 92 ? 7.626 -1.468 -19.213 1.00 91.62 92 ARG A C 1
ATOM 682 O O . ARG A 1 92 ? 7.344 -0.958 -20.296 1.00 91.62 92 ARG A O 1
ATOM 689 N N . LEU A 1 93 ? 6.698 -1.727 -18.291 1.00 91.25 93 LEU A N 1
ATOM 690 C CA . LEU A 1 93 ? 5.274 -1.428 -18.432 1.00 91.25 93 LEU A CA 1
ATOM 691 C C . LEU A 1 93 ? 4.747 -0.757 -17.161 1.00 91.25 93 LEU A C 1
ATOM 693 O O . LEU A 1 93 ? 4.378 -1.438 -16.212 1.00 91.25 93 LEU A O 1
ATOM 697 N N . GLY A 1 94 ? 4.710 0.577 -17.140 1.00 87.25 94 GLY A N 1
ATOM 698 C CA . GLY A 1 94 ? 4.328 1.344 -15.949 1.00 87.25 94 GLY A CA 1
ATOM 699 C C . GLY A 1 94 ? 5.437 1.366 -14.893 1.00 87.25 94 GLY A C 1
ATOM 700 O O . GLY A 1 94 ? 6.610 1.447 -15.244 1.00 87.25 94 GLY A O 1
ATOM 701 N N . GLY A 1 95 ? 5.061 1.306 -13.615 1.00 86.75 95 GLY A N 1
ATOM 702 C CA . GLY A 1 95 ? 5.998 1.302 -12.490 1.00 86.75 95 GLY A CA 1
ATOM 703 C C . GLY A 1 95 ? 5.952 2.563 -11.631 1.00 86.75 95 GLY A C 1
ATOM 704 O O . GLY A 1 95 ? 5.236 3.525 -11.910 1.00 86.75 95 GLY A O 1
ATOM 705 N N . TYR A 1 96 ? 6.711 2.527 -10.542 1.00 86.69 96 TYR A N 1
ATOM 706 C CA . TYR A 1 96 ? 6.804 3.610 -9.566 1.00 86.69 96 TYR A CA 1
ATOM 707 C C . TYR A 1 96 ? 7.728 4.735 -10.051 1.00 86.69 96 TYR A C 1
ATOM 709 O O . TYR A 1 96 ? 7.553 5.889 -9.655 1.00 86.69 96 TYR A O 1
ATOM 717 N N . ASN A 1 97 ? 8.721 4.415 -10.887 1.00 90.69 97 ASN A N 1
ATOM 718 C CA . ASN A 1 97 ? 9.675 5.369 -11.431 1.00 90.69 97 ASN A CA 1
ATOM 719 C C . ASN A 1 97 ? 10.005 5.045 -12.893 1.00 90.69 97 ASN A C 1
ATOM 721 O O . ASN A 1 97 ? 10.854 4.215 -13.197 1.00 90.69 97 ASN A O 1
ATOM 725 N N . ALA A 1 98 ? 9.413 5.814 -13.805 1.00 88.88 98 ALA A N 1
ATOM 726 C CA . ALA A 1 98 ? 9.570 5.641 -15.250 1.00 88.88 98 ALA A CA 1
ATOM 727 C C . ALA A 1 98 ? 11.011 5.811 -15.788 1.00 88.88 98 ALA A C 1
ATOM 729 O O . ALA A 1 98 ? 11.231 5.633 -16.983 1.00 88.88 98 ALA A O 1
ATOM 730 N N . ARG A 1 99 ? 11.994 6.176 -14.950 1.00 92.00 99 ARG A N 1
ATOM 731 C CA . ARG A 1 99 ? 13.421 6.215 -15.325 1.00 92.00 99 ARG A CA 1
ATOM 732 C C . ARG A 1 99 ? 14.113 4.854 -15.268 1.00 92.00 99 ARG A C 1
ATOM 734 O O . ARG A 1 99 ? 15.286 4.770 -15.625 1.00 92.00 99 ARG A O 1
ATOM 741 N N . TYR A 1 100 ? 13.422 3.818 -14.810 1.00 94.94 100 TYR A N 1
ATOM 742 C CA . TYR A 1 100 ? 13.968 2.479 -14.638 1.00 94.94 100 TYR A CA 1
ATOM 743 C C . TYR A 1 100 ? 13.195 1.496 -15.508 1.00 94.94 100 TYR A C 1
ATOM 745 O O . TYR A 1 100 ? 11.977 1.586 -15.652 1.00 94.94 100 TYR A O 1
ATOM 753 N N . GLY A 1 101 ? 13.922 0.572 -16.131 1.00 94.00 101 GLY A N 1
ATOM 754 C CA . GLY A 1 101 ? 13.326 -0.483 -16.940 1.00 94.00 101 GLY A CA 1
ATOM 755 C C . GLY A 1 101 ? 12.579 -1.503 -16.088 1.00 94.00 101 GLY A C 1
ATOM 756 O O . GLY A 1 101 ? 11.579 -2.044 -16.549 1.00 94.00 101 GLY A O 1
ATOM 757 N N . THR A 1 102 ? 13.026 -1.737 -14.853 1.00 96.44 102 THR A N 1
ATOM 758 C CA . THR A 1 102 ? 12.395 -2.697 -13.949 1.00 96.44 102 THR A CA 1
ATOM 759 C C . THR A 1 102 ? 12.158 -2.082 -12.573 1.00 96.44 102 THR A C 1
ATOM 761 O O . THR A 1 102 ? 13.106 -1.787 -11.843 1.00 96.44 102 THR A O 1
ATOM 764 N N . ASP A 1 103 ? 10.890 -2.010 -12.177 1.00 97.19 103 ASP A N 1
ATOM 765 C CA . ASP A 1 103 ? 10.474 -1.658 -10.822 1.00 97.19 103 ASP A CA 1
ATOM 766 C C . ASP A 1 103 ? 9.846 -2.875 -10.155 1.00 97.19 103 ASP A C 1
ATOM 768 O O . ASP A 1 103 ? 8.984 -3.541 -10.725 1.00 97.19 103 ASP A O 1
ATOM 772 N N . GLN A 1 104 ? 10.227 -3.169 -8.921 1.00 97.88 104 GLN A N 1
ATOM 773 C CA . GLN A 1 104 ? 9.558 -4.208 -8.144 1.00 97.88 104 GLN A CA 1
ATOM 774 C C . GLN A 1 104 ? 9.472 -3.812 -6.686 1.00 97.88 104 GLN A C 1
ATOM 776 O O . GLN A 1 104 ? 10.358 -3.142 -6.159 1.00 97.88 104 GLN A O 1
ATOM 781 N N . GLY A 1 105 ? 8.432 -4.252 -6.005 1.00 98.00 105 GLY A N 1
ATOM 782 C CA . GLY A 1 105 ? 8.279 -3.932 -4.604 1.00 98.00 105 GLY A CA 1
ATOM 783 C C . GLY A 1 105 ? 7.060 -4.570 -3.995 1.00 98.00 105 GLY A C 1
ATOM 784 O O . GLY A 1 105 ? 6.337 -5.330 -4.630 1.00 98.00 105 GLY A O 1
ATOM 785 N N . GLY A 1 106 ? 6.853 -4.254 -2.735 1.00 98.25 106 GLY A N 1
ATOM 786 C CA . GLY A 1 106 ? 5.689 -4.701 -2.016 1.00 98.25 106 GLY A CA 1
ATOM 787 C C . GLY A 1 106 ? 5.595 -4.074 -0.649 1.00 98.25 106 GLY A C 1
ATOM 788 O O . GLY A 1 106 ? 6.532 -3.421 -0.171 1.00 98.25 106 GLY A O 1
ATOM 789 N N . TYR A 1 107 ? 4.446 -4.272 -0.026 1.00 98.56 107 TYR A N 1
ATOM 790 C CA . TYR A 1 107 ? 4.176 -3.775 1.306 1.00 98.56 107 TYR A CA 1
ATOM 791 C C . TYR A 1 107 ? 3.352 -4.765 2.114 1.00 98.56 107 TYR A C 1
ATOM 793 O O . TYR A 1 107 ? 2.690 -5.645 1.572 1.00 98.56 107 TYR A O 1
ATOM 801 N N . VAL A 1 108 ? 3.403 -4.571 3.424 1.00 98.56 108 VAL A N 1
ATOM 802 C CA . VAL A 1 108 ? 2.434 -5.092 4.378 1.00 98.56 108 VAL A CA 1
ATOM 803 C C . VAL A 1 108 ? 1.948 -3.930 5.232 1.00 98.56 108 VAL A C 1
ATOM 805 O O . VAL A 1 108 ? 2.728 -3.054 5.623 1.00 98.56 108 VAL A O 1
ATOM 808 N N . LEU A 1 109 ? 0.654 -3.910 5.490 1.00 98.12 109 LEU A N 1
ATOM 809 C CA . LEU A 1 109 ? -0.038 -2.937 6.309 1.00 98.12 109 LEU A CA 1
ATOM 810 C C . LEU A 1 109 ? -0.908 -3.700 7.297 1.00 98.12 109 LEU A C 1
ATOM 812 O O . LEU A 1 109 ? -1.543 -4.683 6.930 1.00 98.12 109 LEU A O 1
ATOM 816 N N . ALA A 1 110 ? -0.933 -3.252 8.544 1.00 98.31 110 ALA A N 1
ATOM 817 C CA . ALA A 1 110 ? -1.888 -3.733 9.527 1.00 98.31 110 ALA A CA 1
ATOM 818 C C . ALA A 1 110 ? -2.548 -2.544 10.215 1.00 98.31 110 ALA A C 1
ATOM 820 O O . ALA A 1 110 ? -1.864 -1.568 10.547 1.00 98.31 110 ALA A O 1
ATOM 821 N N . SER A 1 111 ? -3.853 -2.632 10.455 1.00 98.06 111 SER A N 1
ATOM 822 C CA . SER A 1 111 ? -4.566 -1.641 11.252 1.00 98.06 111 SER A CA 1
ATOM 823 C C . SER A 1 111 ? -5.465 -2.277 12.302 1.00 98.06 111 SER A C 1
ATOM 825 O O . SER A 1 111 ? -5.872 -3.439 12.217 1.00 98.06 111 SER A O 1
ATOM 827 N N . TYR A 1 112 ? -5.728 -1.500 13.345 1.00 97.88 112 TYR A N 1
ATOM 828 C CA . TYR A 1 112 ? -6.687 -1.827 14.381 1.00 97.88 112 TYR A CA 1
ATOM 829 C C . TYR A 1 112 ? -7.585 -0.621 14.615 1.00 97.88 112 TYR A C 1
ATOM 831 O O . TYR A 1 112 ? -7.132 0.434 15.065 1.00 97.88 112 TYR A O 1
ATOM 839 N N . LEU A 1 113 ? -8.864 -0.807 14.320 1.00 97.56 113 LEU A N 1
ATOM 840 C CA . LEU A 1 113 ? -9.940 0.138 14.536 1.00 97.56 113 LEU A CA 1
ATOM 841 C C . LEU A 1 113 ? -10.620 -0.193 15.861 1.00 97.56 113 LEU A C 1
ATOM 843 O O . LEU A 1 113 ? -11.245 -1.246 16.023 1.00 97.56 113 LEU A O 1
ATOM 847 N N . PHE A 1 114 ? -10.503 0.720 16.812 1.00 96.75 114 PHE A N 1
ATOM 848 C CA . PHE A 1 114 ? -11.076 0.548 18.134 1.00 96.75 114 PHE A CA 1
ATOM 849 C C . PHE A 1 114 ? -12.613 0.596 18.072 1.00 96.75 114 PHE A C 1
ATOM 851 O O . PHE A 1 114 ? -13.182 1.338 17.261 1.00 96.75 114 PHE A O 1
ATOM 858 N N . PRO A 1 115 ? -13.302 -0.162 18.946 1.00 94.38 115 PRO A N 1
ATOM 859 C CA . PRO A 1 115 ? -14.724 0.027 19.208 1.00 94.38 115 PRO A CA 1
ATOM 860 C C . PRO A 1 115 ? -15.070 1.504 19.462 1.00 94.38 115 PRO A C 1
ATOM 862 O O . PRO A 1 115 ? -14.256 2.221 20.055 1.00 94.38 115 PRO A O 1
ATOM 865 N N . PRO A 1 116 ? -16.268 1.975 19.070 1.00 91.12 116 PRO A N 1
ATOM 866 C CA . PRO A 1 116 ? -16.732 3.306 19.441 1.00 91.12 116 PRO A CA 1
ATOM 867 C C . PRO A 1 116 ? -16.705 3.480 20.963 1.00 91.12 116 PRO A C 1
ATOM 869 O O . PRO A 1 116 ? -17.277 2.671 21.697 1.00 91.12 116 PRO A O 1
ATOM 872 N N . ALA A 1 117 ? -16.057 4.538 21.445 1.00 89.19 117 ALA A N 1
ATOM 873 C CA . ALA A 1 117 ? -16.118 4.899 22.855 1.00 89.19 117 ALA A CA 1
ATOM 874 C C . ALA A 1 117 ? -17.366 5.747 23.137 1.00 89.19 117 ALA A C 1
ATOM 876 O O . ALA A 1 117 ? -17.835 6.500 22.280 1.00 89.19 117 ALA A O 1
ATOM 877 N N . ALA A 1 118 ? -17.909 5.634 24.352 1.00 85.38 118 ALA A N 1
ATOM 878 C CA . ALA A 1 118 ? -19.115 6.354 24.749 1.00 85.38 118 ALA A CA 1
ATOM 879 C C . ALA A 1 118 ? -18.950 7.872 24.554 1.00 85.38 118 ALA A C 1
ATOM 881 O O . ALA A 1 118 ? -17.997 8.472 25.046 1.00 85.38 118 ALA A O 1
ATOM 882 N N . GLY A 1 119 ? -19.889 8.487 23.829 1.00 83.62 119 GLY A N 1
ATOM 883 C CA . GLY A 1 119 ? -19.881 9.923 23.537 1.00 83.62 119 GLY A CA 1
ATOM 884 C C . GLY A 1 119 ? -18.984 10.357 22.370 1.00 83.62 119 GLY A C 1
ATOM 885 O O . GLY A 1 119 ? -18.992 11.539 22.036 1.00 83.62 119 GLY A O 1
ATOM 886 N N . MET A 1 120 ? -18.247 9.445 21.721 1.00 88.00 120 MET A N 1
ATOM 887 C CA . MET A 1 120 ? -17.467 9.758 20.516 1.00 88.00 120 MET A CA 1
ATOM 888 C C . MET A 1 120 ? -18.294 9.520 19.248 1.00 88.00 120 MET A C 1
ATOM 890 O O . MET A 1 120 ? -18.959 8.497 19.103 1.00 88.00 120 MET A O 1
ATOM 894 N N . THR A 1 121 ? -18.239 10.468 18.311 1.00 88.19 121 THR A N 1
ATOM 895 C CA . THR A 1 121 ? -18.908 10.361 17.002 1.00 88.19 121 THR A CA 1
ATOM 896 C C . THR A 1 121 ? -18.133 9.503 16.006 1.00 88.19 121 THR A C 1
ATOM 898 O O . THR A 1 121 ? -18.718 8.986 15.061 1.00 88.19 121 THR A O 1
ATOM 901 N N . GLY A 1 122 ? -16.824 9.361 16.209 1.00 91.94 122 GLY A N 1
ATOM 902 C CA . GLY A 1 122 ? -15.924 8.561 15.391 1.00 91.94 122 GLY A CA 1
ATOM 903 C C . GLY A 1 122 ? -15.215 7.472 16.189 1.00 91.94 122 GLY A C 1
ATOM 904 O O . GLY A 1 122 ? -15.451 7.271 17.382 1.00 91.94 122 GLY A O 1
ATOM 905 N N . ARG A 1 123 ? -14.308 6.775 15.510 1.00 95.25 123 ARG A N 1
ATOM 906 C CA . ARG A 1 123 ? -13.492 5.685 16.049 1.00 95.25 123 ARG A CA 1
ATOM 907 C C . ARG A 1 123 ? -12.014 6.013 15.915 1.00 95.25 123 ARG A C 1
ATOM 909 O O . ARG A 1 123 ? -11.601 6.653 14.952 1.00 95.25 123 ARG A O 1
ATOM 916 N N . LEU A 1 124 ? -11.219 5.570 16.880 1.00 96.56 124 LEU A N 1
ATOM 917 C CA . LEU A 1 124 ? -9.766 5.645 16.781 1.00 96.56 124 LEU A CA 1
ATOM 918 C C . LEU A 1 124 ? -9.250 4.463 15.962 1.00 96.56 124 LEU A C 1
ATOM 920 O O . LEU A 1 124 ? -9.781 3.361 16.069 1.00 96.56 124 LEU A O 1
ATOM 924 N N . GLU A 1 125 ? -8.198 4.679 15.188 1.00 97.56 125 GLU A N 1
ATOM 925 C CA . GLU A 1 125 ? -7.464 3.632 14.487 1.00 97.56 125 GLU A CA 1
ATOM 926 C C . GLU A 1 125 ? -5.960 3.856 14.646 1.00 97.56 125 GLU A C 1
ATOM 928 O O . GLU A 1 125 ? -5.473 4.985 14.560 1.00 97.56 125 GLU A O 1
ATOM 933 N N . ILE A 1 126 ? -5.229 2.764 14.858 1.00 98.19 126 ILE A N 1
ATOM 934 C CA . ILE A 1 126 ? -3.777 2.718 14.689 1.00 98.19 126 ILE A CA 1
ATOM 935 C C . ILE A 1 126 ? -3.458 1.885 13.453 1.00 98.19 126 ILE A C 1
ATOM 937 O O . ILE A 1 126 ? -4.026 0.810 13.265 1.00 98.19 126 ILE A O 1
ATOM 941 N N . LEU A 1 127 ? -2.551 2.376 12.616 1.00 98.19 127 LEU A N 1
ATOM 942 C CA . LEU A 1 127 ? -2.153 1.713 11.380 1.00 98.19 127 LEU A CA 1
ATOM 943 C C . LEU A 1 127 ? -0.639 1.766 11.228 1.00 98.19 127 LEU A C 1
ATOM 945 O O . LEU A 1 127 ? -0.030 2.819 11.404 1.00 98.19 127 LEU A O 1
ATOM 949 N N . GLY A 1 128 ? -0.035 0.638 10.873 1.00 98.56 128 GLY A N 1
ATOM 950 C CA . GLY A 1 128 ? 1.382 0.536 10.548 1.00 98.56 128 GLY A CA 1
ATOM 951 C C . GLY A 1 128 ? 1.579 -0.036 9.151 1.00 98.56 128 GLY A C 1
ATOM 952 O O . GLY A 1 128 ? 0.899 -0.989 8.778 1.00 98.56 128 GLY A O 1
ATOM 953 N N . LYS A 1 129 ? 2.529 0.516 8.393 1.00 98.56 129 LYS A N 1
ATOM 954 C CA . LYS A 1 129 ? 2.914 0.017 7.068 1.00 98.56 129 LYS A CA 1
ATOM 955 C C . LYS A 1 129 ? 4.424 -0.129 6.962 1.00 98.56 129 LYS A C 1
ATOM 957 O O . LYS A 1 129 ? 5.186 0.752 7.364 1.00 98.56 129 LYS A O 1
ATOM 962 N N . PHE A 1 130 ? 4.848 -1.229 6.356 1.00 98.75 130 PHE A N 1
ATOM 963 C CA . PHE A 1 130 ? 6.219 -1.442 5.920 1.00 98.75 130 PHE A CA 1
ATOM 964 C C . PHE A 1 130 ? 6.230 -1.782 4.434 1.00 98.75 130 PHE A C 1
ATOM 966 O O . PHE A 1 130 ? 5.468 -2.636 3.989 1.00 98.75 130 PHE A O 1
ATOM 973 N N . ALA A 1 131 ? 7.101 -1.135 3.666 1.00 98.62 131 ALA A N 1
ATOM 974 C CA . ALA A 1 131 ? 7.248 -1.394 2.242 1.00 98.62 131 ALA A CA 1
ATOM 975 C C . ALA A 1 131 ? 8.715 -1.415 1.816 1.00 98.62 131 ALA A C 1
ATOM 977 O O . ALA A 1 131 ? 9.567 -0.725 2.388 1.00 98.62 131 ALA A O 1
ATOM 978 N N . LYS A 1 132 ? 8.999 -2.177 0.762 1.00 98.56 132 LYS A N 1
ATOM 979 C CA . LYS A 1 132 ? 10.283 -2.156 0.063 1.00 98.56 132 LYS A CA 1
ATOM 980 C C . LYS A 1 132 ? 10.038 -2.083 -1.437 1.00 98.56 132 LYS A C 1
ATOM 982 O O . LYS A 1 132 ? 9.209 -2.822 -1.953 1.00 98.56 132 LYS A O 1
ATOM 987 N N . ALA A 1 133 ? 10.800 -1.244 -2.124 1.00 98.38 133 ALA A N 1
ATOM 988 C CA . ALA A 1 133 ? 10.859 -1.200 -3.577 1.00 98.38 133 ALA A CA 1
ATOM 989 C C . ALA A 1 133 ? 12.317 -1.215 -4.051 1.00 98.38 133 ALA A C 1
ATOM 991 O O . ALA A 1 133 ? 13.215 -0.752 -3.346 1.00 98.38 133 ALA A O 1
ATOM 992 N N . SER A 1 134 ? 12.538 -1.756 -5.239 1.00 98.19 134 SER A N 1
ATOM 993 C CA . SER A 1 134 ? 13.813 -1.821 -5.936 1.00 98.19 134 SER A CA 1
ATOM 994 C C . SER A 1 134 ? 13.617 -1.306 -7.352 1.00 98.19 134 SER A C 1
ATOM 996 O O . SER A 1 134 ? 12.679 -1.711 -8.037 1.00 98.19 134 SER A O 1
ATOM 998 N N . PHE A 1 135 ? 14.544 -0.456 -7.768 1.00 97.56 135 PHE A N 1
ATOM 999 C CA . PHE A 1 135 ? 14.572 0.212 -9.060 1.00 97.56 135 PHE A CA 1
ATOM 1000 C C . PHE A 1 135 ? 15.832 -0.250 -9.781 1.00 97.56 135 PHE A C 1
ATOM 1002 O O . PHE A 1 135 ? 16.933 -0.157 -9.214 1.00 97.56 135 PHE A O 1
ATOM 1009 N N . ARG A 1 136 ? 15.660 -0.854 -10.955 1.00 96.75 136 ARG A N 1
ATOM 1010 C CA . ARG A 1 136 ? 16.713 -1.544 -11.707 1.00 96.75 136 ARG A CA 1
ATOM 1011 C C . ARG A 1 136 ? 16.661 -1.182 -13.184 1.00 96.75 136 ARG A C 1
ATOM 1013 O O . ARG A 1 136 ? 15.612 -0.795 -13.696 1.00 96.75 136 ARG A O 1
ATOM 1020 N N . ASP A 1 137 ? 17.786 -1.355 -13.865 1.00 94.94 137 ASP A N 1
ATOM 1021 C CA . ASP A 1 137 ? 17.928 -1.087 -15.300 1.00 94.94 137 ASP A CA 1
ATOM 1022 C C . ASP A 1 137 ? 17.634 0.382 -15.639 1.00 94.94 137 ASP A C 1
ATOM 1024 O O . ASP A 1 137 ? 16.741 0.685 -16.434 1.00 94.94 137 ASP A O 1
ATOM 1028 N N . GLY A 1 138 ? 18.356 1.306 -15.001 1.00 91.69 138 GLY A N 1
ATOM 1029 C CA . GLY A 1 138 ? 18.252 2.734 -15.299 1.00 91.69 138 GLY A CA 1
ATOM 1030 C C . GLY A 1 138 ? 18.357 3.030 -16.801 1.00 91.69 138 GLY A C 1
ATOM 1031 O O . GLY A 1 138 ? 19.216 2.485 -17.497 1.00 91.69 138 GLY A O 1
ATOM 1032 N N . LEU A 1 139 ? 17.474 3.890 -17.317 1.00 88.56 139 LEU A N 1
ATOM 1033 C CA . LEU A 1 139 ? 17.404 4.200 -18.753 1.00 88.56 139 LEU A CA 1
ATOM 1034 C C . LEU A 1 139 ? 18.628 4.976 -19.258 1.00 88.56 139 LEU A C 1
ATOM 1036 O O . LEU A 1 139 ? 18.887 5.011 -20.463 1.00 88.56 139 LEU A O 1
ATOM 1040 N N . THR A 1 140 ? 19.383 5.598 -18.352 1.00 88.81 140 THR A N 1
ATOM 1041 C CA . THR A 1 140 ? 20.639 6.283 -18.657 1.00 88.81 140 THR A CA 1
ATOM 1042 C C . THR A 1 140 ? 21.763 5.818 -17.733 1.00 88.81 140 THR A C 1
ATOM 1044 O O . THR A 1 140 ? 21.535 5.293 -16.648 1.00 88.81 140 THR A O 1
ATOM 1047 N N . VAL A 1 141 ? 23.012 6.080 -18.128 1.00 83.81 141 VAL A N 1
ATOM 1048 C CA . VAL A 1 141 ? 24.210 5.711 -17.346 1.00 83.81 141 VAL A CA 1
ATOM 1049 C C . VAL A 1 141 ? 24.314 6.397 -15.976 1.00 83.81 141 VAL A C 1
ATOM 1051 O O . VAL A 1 141 ? 25.115 5.973 -15.146 1.00 83.81 141 VAL A O 1
ATOM 1054 N N . ILE A 1 142 ? 23.536 7.458 -15.730 1.00 86.75 142 ILE A N 1
ATOM 1055 C CA . ILE A 1 142 ? 23.494 8.150 -14.432 1.00 86.75 142 ILE A CA 1
ATOM 1056 C C . ILE A 1 142 ? 22.402 7.601 -13.501 1.00 86.75 142 ILE A C 1
ATOM 1058 O O . ILE A 1 142 ? 22.444 7.864 -12.296 1.00 86.75 142 ILE A O 1
ATOM 1062 N N . ASP A 1 143 ? 21.449 6.828 -14.030 1.00 91.81 143 ASP A N 1
ATOM 1063 C CA . ASP A 1 143 ? 20.351 6.232 -13.268 1.00 91.81 143 ASP A CA 1
ATOM 1064 C C . ASP A 1 143 ? 20.844 4.959 -12.572 1.00 91.81 143 ASP A C 1
ATOM 1066 O O . ASP A 1 143 ? 20.709 3.836 -13.055 1.00 91.81 143 ASP A O 1
ATOM 1070 N N . ARG A 1 144 ? 21.490 5.149 -11.421 1.00 94.62 144 ARG A N 1
ATOM 1071 C CA . ARG A 1 144 ? 22.002 4.044 -10.609 1.00 94.62 144 ARG A CA 1
ATOM 1072 C C . ARG A 1 144 ? 20.863 3.277 -9.949 1.00 94.62 144 ARG A C 1
ATOM 1074 O O . ARG A 1 144 ? 20.044 3.871 -9.259 1.00 94.62 144 ARG A O 1
ATOM 1081 N N . ASP A 1 145 ? 20.918 1.955 -10.036 1.00 96.56 145 ASP A N 1
ATOM 1082 C CA . ASP A 1 145 ? 20.042 1.063 -9.280 1.00 96.56 145 ASP A CA 1
ATOM 1083 C C . ASP A 1 145 ? 20.014 1.408 -7.784 1.00 96.56 145 ASP A C 1
ATOM 1085 O O . ASP A 1 145 ? 21.053 1.619 -7.144 1.00 96.56 145 ASP A O 1
ATOM 1089 N N . TYR A 1 146 ? 18.813 1.430 -7.209 1.00 97.50 146 TYR A N 1
ATOM 1090 C CA . TYR A 1 146 ? 18.629 1.722 -5.792 1.00 97.50 146 TYR A CA 1
ATOM 1091 C C . TYR A 1 146 ? 17.421 1.001 -5.195 1.00 97.50 146 TYR A C 1
ATOM 1093 O O . TYR A 1 146 ? 16.543 0.501 -5.897 1.00 97.50 146 TYR A O 1
ATOM 1101 N N . ASP A 1 147 ? 17.405 0.914 -3.871 1.00 98.25 147 ASP A N 1
ATOM 1102 C CA . ASP A 1 147 ? 16.300 0.398 -3.076 1.00 98.25 147 ASP A CA 1
ATOM 1103 C C . ASP A 1 147 ? 15.691 1.528 -2.248 1.00 98.25 147 ASP A C 1
ATOM 1105 O O . ASP A 1 147 ? 16.409 2.383 -1.725 1.00 98.25 147 ASP A O 1
ATOM 1109 N N . GLN A 1 148 ? 14.376 1.473 -2.066 1.00 98.38 148 GLN A N 1
ATOM 1110 C CA . GLN A 1 148 ? 13.627 2.280 -1.113 1.00 98.38 148 GLN A CA 1
ATOM 1111 C C . GLN A 1 148 ? 13.037 1.365 -0.039 1.00 98.38 148 GLN A C 1
ATOM 1113 O O . GLN A 1 148 ? 12.396 0.359 -0.346 1.00 98.38 148 GLN A O 1
ATOM 1118 N N . LYS A 1 149 ? 13.208 1.733 1.229 1.00 98.69 149 LYS A N 1
ATOM 1119 C CA . LYS A 1 149 ? 12.455 1.172 2.357 1.00 98.69 149 LYS A CA 1
ATOM 1120 C C . LYS A 1 149 ? 11.545 2.245 2.922 1.00 98.69 149 LYS A C 1
ATOM 1122 O O . LYS A 1 149 ? 11.999 3.368 3.135 1.00 98.69 149 LYS A O 1
ATOM 1127 N N . THR A 1 150 ? 10.299 1.895 3.197 1.00 98.62 150 THR A N 1
ATOM 1128 C CA . THR A 1 150 ? 9.310 2.807 3.764 1.00 98.62 150 THR A CA 1
ATOM 1129 C C . THR A 1 150 ? 8.721 2.212 5.029 1.00 98.62 150 THR A C 1
ATOM 1131 O O . THR A 1 150 ? 8.278 1.067 5.021 1.00 98.62 150 THR A O 1
ATOM 1134 N N . THR A 1 151 ? 8.710 3.005 6.094 1.00 98.75 151 THR A N 1
ATOM 1135 C CA . THR A 1 151 ? 8.035 2.691 7.353 1.00 98.75 151 THR A CA 1
ATOM 1136 C C . THR A 1 151 ? 7.079 3.824 7.667 1.00 98.75 151 THR A C 1
ATOM 1138 O O . THR A 1 151 ? 7.477 4.988 7.626 1.00 98.75 151 THR A O 1
ATOM 1141 N N . GLU A 1 152 ? 5.840 3.488 7.991 1.00 98.56 152 GLU A N 1
ATOM 1142 C CA . GLU A 1 152 ? 4.792 4.456 8.285 1.00 98.56 152 GLU A CA 1
ATOM 1143 C C . GLU A 1 152 ? 3.975 4.005 9.493 1.00 98.56 152 GLU A C 1
ATOM 1145 O O . GLU A 1 152 ? 3.679 2.816 9.639 1.00 98.56 152 GLU A O 1
ATOM 1150 N N . VAL A 1 153 ? 3.616 4.953 10.354 1.00 98.56 153 VAL A N 1
ATOM 1151 C CA . VAL A 1 153 ? 2.688 4.747 11.468 1.00 98.56 153 VAL A CA 1
ATOM 1152 C C . VAL A 1 153 ? 1.691 5.896 11.477 1.00 98.56 153 VAL A C 1
ATOM 1154 O O . VAL A 1 153 ? 2.088 7.060 11.418 1.00 98.56 153 VAL A O 1
ATOM 1157 N N . ASN A 1 154 ? 0.409 5.566 11.580 1.00 98.19 154 ASN A N 1
ATOM 1158 C CA . ASN A 1 154 ? -0.692 6.514 11.593 1.00 98.19 154 ASN A CA 1
ATOM 1159 C C . ASN A 1 154 ? -1.566 6.312 12.827 1.00 98.19 154 ASN A C 1
ATOM 1161 O O . ASN A 1 154 ? -1.855 5.182 13.226 1.00 98.19 154 ASN A O 1
ATOM 1165 N N . PHE A 1 155 ? -2.038 7.429 13.366 1.00 98.19 155 PHE A N 1
ATOM 1166 C CA . PHE A 1 155 ? -3.123 7.497 14.331 1.00 98.19 155 PHE A CA 1
ATOM 1167 C C . PHE A 1 155 ? -4.265 8.275 13.693 1.00 98.19 155 PHE A C 1
ATOM 1169 O O . PHE A 1 155 ? -4.129 9.466 13.405 1.00 98.19 155 PHE A O 1
ATOM 1176 N N . ASN A 1 156 ? -5.385 7.600 13.470 1.00 97.06 156 ASN A N 1
ATOM 1177 C CA . ASN A 1 156 ? -6.530 8.164 12.776 1.00 97.06 156 ASN A CA 1
ATOM 1178 C C . ASN A 1 156 ? -7.713 8.307 13.733 1.00 97.06 156 ASN A C 1
ATOM 1180 O O . ASN A 1 156 ? -7.978 7.431 14.555 1.00 97.06 156 ASN A O 1
ATOM 1184 N N . TYR A 1 157 ? -8.460 9.395 13.585 1.00 96.00 157 TYR A N 1
ATOM 1185 C CA . TYR A 1 157 ? -9.816 9.526 14.098 1.00 96.00 157 TYR A CA 1
ATOM 1186 C C . TYR A 1 157 ? -10.781 9.473 12.912 1.00 96.00 157 TYR A C 1
ATOM 1188 O O . TYR A 1 157 ? -10.904 10.428 12.139 1.00 96.00 157 TYR A O 1
ATOM 1196 N N . VAL A 1 158 ? -11.418 8.317 12.743 1.00 95.25 158 VAL A N 1
ATOM 1197 C CA . VAL A 1 158 ? -12.314 7.980 11.635 1.00 95.25 158 VAL A CA 1
ATOM 1198 C C . VAL A 1 158 ? -13.736 8.353 12.030 1.00 95.25 158 VAL A C 1
ATOM 1200 O O . VAL A 1 158 ? -14.360 7.683 12.850 1.00 95.25 158 VAL A O 1
ATOM 1203 N N . ILE A 1 159 ? -14.254 9.433 11.451 1.00 93.75 159 ILE A N 1
ATOM 1204 C CA . ILE A 1 159 ? -15.597 9.948 11.751 1.00 93.75 159 ILE A CA 1
ATOM 1205 C C . ILE A 1 159 ? -16.626 9.242 10.869 1.00 93.75 159 ILE A C 1
ATOM 1207 O O . ILE A 1 159 ? -17.667 8.800 11.347 1.00 93.75 159 ILE A O 1
ATOM 1211 N N . ARG A 1 160 ? -16.320 9.116 9.575 1.00 89.75 160 ARG A N 1
ATOM 1212 C CA . ARG A 1 160 ? -17.170 8.436 8.596 1.00 89.75 160 ARG A CA 1
ATOM 1213 C C . ARG A 1 160 ? -16.305 7.817 7.510 1.00 89.75 160 ARG A C 1
ATOM 1215 O O . ARG A 1 160 ? -16.120 8.440 6.472 1.00 89.75 160 ARG A O 1
ATOM 1222 N N . GLU A 1 161 ? -15.794 6.616 7.759 1.00 86.38 161 GLU A N 1
ATOM 1223 C CA . GLU A 1 161 ? -15.021 5.810 6.796 1.00 86.38 161 GLU A CA 1
ATOM 1224 C C . GLU A 1 161 ? -14.073 6.665 5.925 1.00 86.38 161 GLU A C 1
ATOM 1226 O O . GLU A 1 161 ? -13.300 7.468 6.451 1.00 86.38 161 GLU A O 1
ATOM 1231 N N . PHE A 1 162 ? -14.174 6.556 4.596 1.00 85.81 162 PHE A N 1
ATOM 1232 C CA . PHE A 1 162 ? -13.413 7.346 3.626 1.00 85.81 162 PHE A CA 1
ATOM 1233 C C . PHE A 1 162 ? -13.947 8.775 3.418 1.00 85.81 162 PHE A C 1
ATOM 1235 O O . PHE A 1 162 ? -13.312 9.578 2.742 1.00 85.81 162 PHE A O 1
ATOM 1242 N N . ASN A 1 163 ? -15.090 9.127 4.001 1.00 90.00 163 ASN A N 1
ATOM 1243 C CA . ASN A 1 163 ? -15.724 10.429 3.799 1.00 90.00 163 ASN A CA 1
ATOM 1244 C C . ASN A 1 163 ? -15.253 11.492 4.794 1.00 90.00 163 ASN A C 1
ATOM 1246 O O . ASN A 1 163 ? -15.295 12.672 4.465 1.00 90.00 163 ASN A O 1
ATOM 1250 N N . ALA A 1 164 ? -14.844 11.114 6.010 1.00 93.56 164 ALA A N 1
ATOM 1251 C CA . ALA A 1 164 ? -14.396 12.071 7.022 1.00 93.56 164 ALA A CA 1
ATOM 1252 C C . ALA A 1 164 ? -13.399 11.453 8.013 1.00 93.56 164 ALA A C 1
ATOM 1254 O O . ALA A 1 164 ? -13.762 10.555 8.782 1.00 93.56 164 ALA A O 1
ATOM 1255 N N . ARG A 1 165 ? -12.163 11.973 8.044 1.00 94.56 165 ARG A N 1
ATOM 1256 C CA . ARG A 1 165 ? -11.132 11.564 9.015 1.00 94.56 165 ARG A CA 1
ATOM 1257 C C . ARG A 1 165 ? -10.102 12.653 9.320 1.00 94.56 165 ARG A C 1
ATOM 1259 O O . ARG A 1 165 ? -9.783 13.486 8.471 1.00 94.56 165 ARG A O 1
ATOM 1266 N N . VAL A 1 166 ? -9.541 12.577 10.525 1.00 95.81 166 VAL A N 1
ATOM 1267 C CA . VAL A 1 166 ? -8.323 13.289 10.945 1.00 95.81 166 VAL A CA 1
ATOM 1268 C C . VAL A 1 166 ? -7.210 12.257 11.125 1.00 95.81 166 VAL A C 1
ATOM 1270 O O . VAL A 1 166 ? -7.468 11.171 11.637 1.00 95.81 166 VAL A O 1
ATOM 1273 N N . MET A 1 167 ? -5.988 12.584 10.721 1.00 96.81 167 MET A N 1
ATOM 1274 C CA . MET A 1 167 ? -4.832 11.685 10.760 1.00 96.81 167 MET A CA 1
ATOM 1275 C C . MET A 1 167 ? -3.620 12.409 11.337 1.00 96.81 167 MET A C 1
ATOM 1277 O O . MET A 1 167 ? -3.328 13.528 10.932 1.00 96.81 167 MET A O 1
ATOM 1281 N N . LEU A 1 168 ? -2.888 11.753 12.231 1.00 98.25 168 LEU A N 1
ATOM 1282 C CA . LEU A 1 168 ? -1.505 12.076 12.575 1.00 98.25 168 LEU A CA 1
ATOM 1283 C C . LEU A 1 168 ? -0.626 10.960 12.017 1.00 98.25 168 LEU A C 1
ATOM 1285 O O . LEU A 1 168 ? -0.890 9.790 12.294 1.00 98.25 168 LEU A O 1
ATOM 1289 N N . PHE A 1 169 ? 0.421 11.307 11.277 1.00 98.06 169 PHE A N 1
ATOM 1290 C CA . PHE A 1 169 ? 1.295 10.318 10.657 1.00 98.06 169 PHE A CA 1
ATOM 1291 C C . PHE A 1 169 ? 2.772 10.589 10.916 1.00 98.06 169 PHE A C 1
ATOM 1293 O O . PHE A 1 169 ? 3.213 11.737 11.014 1.00 98.06 169 PHE A O 1
ATOM 1300 N N . TYR A 1 170 ? 3.532 9.501 10.981 1.00 98.50 170 TYR A N 1
ATOM 1301 C CA . TYR A 1 170 ? 4.980 9.475 10.854 1.00 98.50 170 TYR A CA 1
ATOM 1302 C C . TYR A 1 170 ? 5.352 8.612 9.654 1.00 98.50 170 TYR A C 1
ATOM 1304 O O . TYR A 1 170 ? 4.895 7.475 9.545 1.00 98.50 170 TYR A O 1
ATOM 1312 N N . LEU A 1 171 ? 6.221 9.129 8.792 1.00 98.44 171 LEU A N 1
ATOM 1313 C CA . LEU A 1 171 ? 6.705 8.442 7.603 1.00 98.44 171 LEU A CA 1
ATOM 1314 C C . LEU A 1 171 ? 8.224 8.557 7.528 1.00 98.44 171 LEU A C 1
ATOM 1316 O O . LEU A 1 171 ? 8.781 9.650 7.612 1.00 98.44 171 LEU A O 1
ATOM 1320 N N . GLN A 1 172 ? 8.895 7.434 7.310 1.00 98.62 172 GLN A N 1
ATOM 1321 C CA . GLN A 1 172 ? 10.321 7.393 7.024 1.00 98.62 172 GLN A CA 1
ATOM 1322 C C . GLN A 1 172 ? 10.569 6.649 5.717 1.00 98.62 172 GLN A C 1
ATOM 1324 O O . GLN A 1 172 ? 10.125 5.512 5.541 1.00 98.62 172 GLN A O 1
ATOM 1329 N N . LYS A 1 173 ? 11.345 7.268 4.827 1.00 98.56 173 LYS A N 1
ATOM 1330 C CA . LYS A 1 173 ? 11.863 6.649 3.608 1.00 98.56 173 LYS A CA 1
ATOM 1331 C C . LYS A 1 173 ? 13.382 6.613 3.667 1.00 98.56 173 LYS A C 1
ATOM 1333 O O . LYS A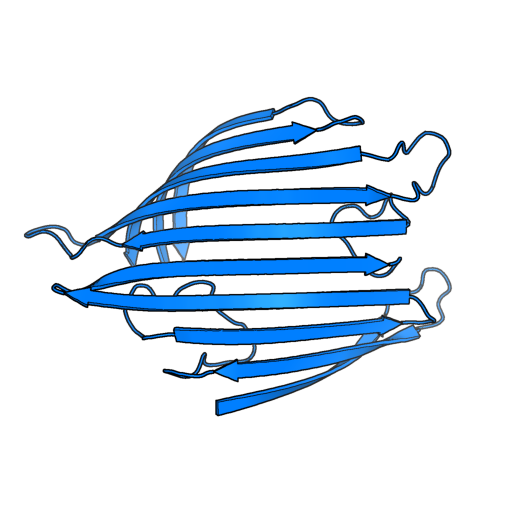 1 173 ? 14.029 7.636 3.870 1.00 98.56 173 LYS A O 1
ATOM 1338 N N . ASN A 1 174 ? 13.951 5.429 3.485 1.00 98.62 174 ASN A N 1
ATOM 1339 C CA . ASN A 1 174 ? 15.392 5.251 3.370 1.00 98.62 174 ASN A CA 1
ATOM 1340 C C . ASN A 1 174 ? 15.725 4.780 1.960 1.00 98.62 174 ASN A C 1
ATOM 1342 O O . ASN A 1 174 ? 15.127 3.810 1.489 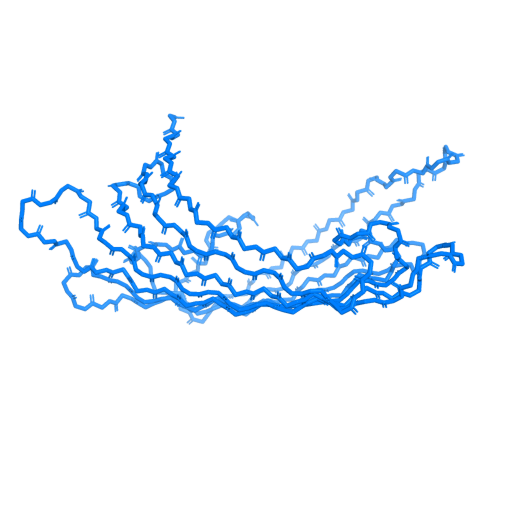1.00 98.62 174 ASN A O 1
ATOM 1346 N N . PHE A 1 175 ? 16.693 5.430 1.330 1.00 98.19 175 PHE A N 1
ATOM 1347 C CA . PHE A 1 175 ? 17.130 5.140 -0.027 1.00 98.19 175 PHE A CA 1
ATOM 1348 C C . PHE A 1 175 ? 18.581 4.666 -0.011 1.00 98.19 175 PHE A C 1
ATOM 1350 O O . PHE A 1 175 ? 19.414 5.209 0.713 1.00 98.19 175 PHE A O 1
ATOM 1357 N N . SER A 1 176 ? 18.902 3.637 -0.795 1.00 97.69 176 SER A N 1
ATOM 1358 C CA . SER A 1 176 ? 20.285 3.145 -0.877 1.00 97.69 176 SER A CA 1
ATOM 1359 C C . SER A 1 176 ? 21.184 4.022 -1.755 1.00 97.69 176 SER A C 1
ATOM 1361 O O . SER A 1 176 ? 22.403 3.970 -1.616 1.00 97.69 176 SER A O 1
ATOM 1363 N N . ALA A 1 177 ? 20.596 4.781 -2.683 1.00 93.44 177 ALA A N 1
ATOM 1364 C CA . ALA A 1 177 ? 21.261 5.718 -3.584 1.00 93.44 177 ALA A CA 1
ATOM 1365 C C . ALA A 1 177 ? 20.221 6.660 -4.225 1.00 93.44 177 ALA A C 1
ATOM 1367 O O . ALA A 1 177 ? 19.024 6.518 -3.979 1.00 93.44 177 ALA A O 1
ATOM 1368 N N . VAL A 1 178 ? 20.690 7.577 -5.083 1.00 91.94 178 VAL A N 1
ATOM 1369 C CA . VAL A 1 178 ? 19.912 8.507 -5.937 1.00 91.94 178 VAL A CA 1
ATOM 1370 C C . VAL A 1 178 ? 19.149 9.595 -5.178 1.00 91.94 178 VAL A C 1
ATOM 1372 O O . VAL A 1 178 ? 19.230 10.762 -5.551 1.00 91.94 178 VAL A O 1
ATOM 1375 N N . GLN A 1 179 ? 18.444 9.238 -4.110 1.00 91.62 179 GLN A N 1
ATOM 1376 C CA . GLN A 1 179 ? 17.658 10.148 -3.284 1.00 91.62 179 GLN A CA 1
ATOM 1377 C C . GLN A 1 179 ? 18.202 10.171 -1.848 1.00 91.62 179 GLN A C 1
ATOM 1379 O O . GLN A 1 179 ? 18.713 9.155 -1.369 1.00 91.62 179 GLN A O 1
ATOM 1384 N N . PRO A 1 180 ? 18.118 11.309 -1.140 1.00 96.12 180 PRO A N 1
ATOM 1385 C CA . PRO A 1 180 ? 18.410 11.355 0.285 1.00 96.12 180 PRO A CA 1
ATOM 1386 C C . PRO A 1 180 ? 17.306 10.661 1.091 1.00 96.12 180 PRO A C 1
ATOM 1388 O O . PRO A 1 180 ? 16.148 10.612 0.680 1.00 96.12 180 PRO A O 1
ATOM 1391 N N . ASN A 1 181 ? 17.664 10.162 2.275 1.00 98.12 181 ASN A N 1
ATOM 1392 C CA . ASN A 1 181 ? 16.680 9.684 3.245 1.00 98.12 181 ASN A CA 1
ATOM 1393 C C . ASN A 1 181 ? 15.747 10.822 3.665 1.00 98.12 181 ASN A C 1
ATOM 1395 O O . ASN A 1 181 ? 16.183 11.963 3.823 1.00 98.12 181 ASN A O 1
ATOM 1399 N N . ASP A 1 182 ? 14.489 10.479 3.914 1.00 97.69 182 ASP A N 1
ATOM 1400 C CA . ASP A 1 182 ? 13.434 11.431 4.229 1.00 97.69 182 ASP A CA 1
ATOM 1401 C C . ASP A 1 182 ? 12.627 10.977 5.452 1.00 97.69 182 ASP A C 1
ATOM 1403 O O . ASP A 1 182 ? 12.396 9.779 5.666 1.00 97.69 182 ASP A O 1
ATOM 1407 N N . LYS A 1 183 ? 12.223 11.945 6.274 1.00 98.31 183 LYS A N 1
ATOM 1408 C CA . LYS A 1 183 ? 11.417 11.744 7.480 1.00 98.31 183 LYS A CA 1
ATOM 1409 C C . LYS A 1 183 ? 10.373 12.843 7.564 1.00 98.31 183 LYS A C 1
ATOM 1411 O O . LYS A 1 183 ? 10.713 14.021 7.528 1.00 98.31 183 LYS A O 1
ATOM 1416 N N . GLN A 1 184 ? 9.126 12.446 7.759 1.00 97.94 184 GLN A N 1
ATOM 1417 C CA . GLN A 1 184 ? 7.994 13.355 7.833 1.00 97.94 184 GLN A CA 1
ATOM 1418 C C . GLN A 1 184 ? 7.142 13.033 9.057 1.00 97.94 184 GLN A C 1
ATOM 1420 O O . GLN A 1 184 ? 6.917 11.870 9.392 1.00 97.94 184 GLN A O 1
ATOM 1425 N N . VAL A 1 185 ? 6.661 14.087 9.706 1.00 98.12 185 VAL A N 1
ATOM 1426 C CA . VAL A 1 185 ? 5.566 14.047 10.675 1.00 98.12 185 VAL A CA 1
ATOM 1427 C C . VAL A 1 185 ? 4.544 15.053 10.186 1.00 98.12 185 VAL A C 1
ATOM 1429 O O . VAL A 1 185 ? 4.916 16.170 9.823 1.00 98.12 185 VAL A O 1
ATOM 1432 N N . GLY A 1 186 ? 3.273 14.681 10.174 1.00 97.75 186 GLY A N 1
ATOM 1433 C CA . GLY A 1 186 ? 2.238 15.580 9.692 1.00 97.75 186 GLY A CA 1
ATOM 1434 C C . GLY A 1 186 ? 0.863 15.254 10.233 1.00 97.75 186 GLY A C 1
ATOM 1435 O O . GLY A 1 186 ? 0.620 14.184 10.788 1.00 97.75 186 GLY A O 1
ATOM 1436 N N . VAL A 1 187 ? -0.037 16.213 10.048 1.00 97.25 187 VAL A N 1
ATOM 1437 C CA . VAL A 1 187 ? -1.460 16.067 10.331 1.00 97.25 187 VAL A CA 1
ATOM 1438 C C . VAL A 1 187 ? -2.217 16.204 9.016 1.00 97.25 187 VAL A C 1
ATOM 1440 O O . VAL A 1 187 ? -1.924 17.094 8.219 1.00 97.25 187 VAL A O 1
ATOM 1443 N N . GLY A 1 188 ? -3.174 15.314 8.788 1.00 93.69 188 GLY A N 1
ATOM 1444 C CA . GLY A 1 188 ? -4.052 15.307 7.628 1.00 93.69 188 GLY A CA 1
ATOM 1445 C C . GLY A 1 188 ? -5.512 15.441 8.040 1.00 93.69 188 GLY A C 1
ATOM 1446 O O . GLY A 1 188 ? -5.937 14.924 9.074 1.00 93.69 188 GLY A O 1
ATOM 1447 N N . PHE A 1 189 ? -6.289 16.113 7.199 1.00 93.81 189 PHE A N 1
ATOM 1448 C CA . PHE A 1 189 ? -7.740 16.166 7.295 1.00 93.81 189 PHE A CA 1
ATOM 1449 C C . PHE A 1 189 ? -8.327 15.798 5.941 1.00 93.81 189 PHE A C 1
ATOM 1451 O O . PHE A 1 189 ? -7.887 16.307 4.911 1.00 93.81 189 PHE A O 1
ATOM 1458 N N . GLN A 1 190 ? -9.309 14.907 5.948 1.00 92.06 190 GLN A N 1
ATOM 1459 C CA . GLN A 1 190 ? -10.003 14.467 4.749 1.00 92.06 190 GLN A CA 1
ATOM 1460 C C . GLN A 1 190 ? -11.497 14.622 4.969 1.00 92.06 190 GLN A C 1
ATOM 1462 O O . GLN A 1 190 ? -12.036 14.081 5.935 1.00 92.06 190 GLN A O 1
ATOM 1467 N N . VAL A 1 191 ? -12.142 15.329 4.043 1.00 91.62 191 VAL A N 1
ATOM 1468 C CA . VAL A 1 191 ? -13.595 15.409 3.910 1.00 91.62 191 VAL A CA 1
ATOM 1469 C C . VAL A 1 191 ? -13.950 15.247 2.444 1.00 91.62 191 VAL A C 1
ATOM 1471 O O . VAL A 1 191 ? -13.382 15.926 1.589 1.00 91.62 191 VAL A O 1
ATOM 1474 N N . GLN A 1 192 ? -14.896 14.359 2.176 1.00 85.12 192 GLN A N 1
ATOM 1475 C CA . GLN A 1 192 ? -15.492 14.163 0.866 1.00 85.12 192 GLN A CA 1
ATOM 1476 C C . GLN A 1 192 ? -17.009 14.337 0.987 1.00 85.12 192 GLN A C 1
ATOM 1478 O O . GLN A 1 192 ? -17.622 13.822 1.926 1.00 85.12 192 GLN A O 1
ATOM 1483 N N . MET A 1 193 ? -17.574 15.125 0.069 1.00 70.44 193 MET A N 1
ATOM 1484 C CA . MET A 1 193 ? -19.013 15.379 -0.053 1.00 70.44 193 MET A CA 1
ATOM 1485 C C . MET A 1 193 ? -19.622 14.495 -1.131 1.00 70.44 193 MET A C 1
ATOM 1487 O O . MET A 1 193 ? -18.952 14.320 -2.175 1.00 70.44 193 MET A O 1
#

Solvent-accessible surface area (backbone atoms only — not comparable to full-atom values): 9945 Å² total; per-residue (Å²): 87,80,48,79,48,71,51,76,42,88,29,94,44,99,79,81,60,72,45,62,31,42,36,41,37,44,36,42,23,79,51,49,74,80,67,81,90,71,80,70,97,67,61,84,39,78,48,43,35,34,37,42,35,41,38,40,36,40,41,96,89,26,32,26,38,38,38,39,38,40,37,31,40,58,44,81,75,66,10,20,41,37,41,37,36,38,41,41,40,15,40,65,38,75,60,93,52,83,62,27,40,30,28,36,34,36,40,43,34,41,37,41,35,44,39,61,50,93,94,51,84,36,26,48,32,44,37,40,37,42,35,42,37,41,42,31,62,34,77,46,99,82,45,64,63,30,39,40,40,37,43,35,42,36,45,32,44,36,54,44,75,94,37,24,35,40,36,40,39,40,41,37,39,44,42,77,42,99,51,78,66,47,77,49,73,52,77,48,78,47,78,59,133

pLDDT: mean 92.47, std 8.52, range [52.44, 98.75]

Sequence (193 aa):
MVKLQAGAYDGASSTGKSKVIGAGRVQIDFWDPEPGYYLNGTFYGEKNILAVAAAGQVQDGNKAYNGDFLLEKKIAGGGAFSVEAELAKYDRLGGYNARYGTDQGGYVLASYLFPPAAGMTGRLEILGKFAKASFRDGLTVIDRDYDQKTTEVNFNYVIREFNARVMLFYLQKNFSAVQPNDKQVGVGFQVQM

Radius of gyration: 19.4 Å; Cα contacts (8 Å, |Δi|>4): 504; chains: 1; bounding box: 44×33×58 Å

Foldseek 3Di:
DKDKDKDWDFDDDPVPDTWIKIKIKIKDWPFDDQDDPDGDLDPQQPTFTWMKMKMKIDTPNWIKIKIKTKGKDHDPQSKIKIKIKMWIKGQCHDEPDNQARIKIKMKIKIKIWDHDDPPDLWIKMKMKMWMKMWGHHGPDPVPDTKMKIKIKIKIKTGNDPQAWIKIWMWMWIPMPDDDHTDIDTDIDTHHDD

Nearest PDB structures (foldseek):
  3efm-assembly1_A  TM=3.871E-01  e=1.619E+00  Bordetella pertussis
  2iwv-assembly2_B  TM=2.793E-01  e=2.087E+00  Escherichia coli K-12
  2x9k-assembly1_A  TM=3.139E-01  e=2.831E+00  Escherichia coli K-12